Protein 1JLN (pdb70)

Radius of gyration: 18.8 Å; Cα contacts (8 Å, |Δi|>4): 570; chains: 1; bounding box: 58×55×44 Å

Organism: Mus musculus (NCBI:txid10090)

Sequence (297 aa):
GSPREKVAMEYLQSASRVLTRSQLRDVVASSHLLQSEFMEIPMNFVDPKEIDIPRHGTKNRYKTILPNPLSRVCLRPKNITDSLSTYINANYIRGYSGKEKAFIATQGPMINTVNDFWQMVWQEDSPVIVMITKLKEKNEKCVLYWPEKRGIYGKVEVLVTGVTECDNYTIRNLVLKQGSHTQHVKHYWYTSWPDHKTPDSAQPLLQLMLDVEEDRLASEGRGPVVVHCSAGIGRTGCFIATSIGCQQLKEEGVVDALSIVCQLRVDRGGMVQTSEQYEFVHHALCLFESRLSPETV

B-factor: mean 28.31, std 16.65, range [5.73, 80.37]

Structure (mmCIF, N/CA/C/O backbone):
data_1JLN
#
_entry.id   1JLN
#
_cell.length_a   46.136
_cell.length_b   65.322
_cell.length_c   105.670
_cell.angle_alpha   90.00
_cell.angle_beta   90.00
_cell.angle_gamma   90.00
#
_symmetry.space_group_name_H-M   'P 21 21 21'
#
loop_
_entity.id
_entity.type
_entity.pdbx_description
1 polymer 'Protein Tyrosine Phosphatase, receptor type, R'
2 water water
#
loop_
_atom_site.group_PDB
_atom_site.id
_atom_site.type_symbol
_atom_site.label_atom_id
_atom_site.label_alt_id
_atom_site.label_comp_id
_atom_site.label_asym_id
_atom_site.label_entity_id
_atom_site.label_seq_id
_atom_site.pdbx_PDB_ins_code
_atom_site.Cartn_x
_atom_site.Cartn_y
_atom_site.Cartn_z
_atom_site.occupancy
_atom_site.B_iso_or_equiv
_atom_site.auth_seq_id
_atom_site.auth_comp_id
_atom_site.auth_asym_id
_atom_site.auth_atom_id
_atom_site.pdbx_PDB_model_num
ATOM 1 N N . GLY A 1 1 ? 15.961 -8.450 27.729 1.00 46.28 252 GLY A N 1
ATOM 2 C CA . GLY A 1 1 ? 15.737 -9.399 28.855 1.00 46.89 252 GLY A CA 1
ATOM 3 C C . GLY A 1 1 ? 15.631 -10.845 28.404 1.00 48.55 252 GLY A C 1
ATOM 4 O O . GLY A 1 1 ? 15.349 -11.116 27.235 1.00 46.16 252 GLY A O 1
ATOM 5 N N . SER A 1 2 ? 15.861 -11.772 29.336 1.00 45.72 253 SER A N 1
ATOM 6 C CA . SER A 1 2 ? 15.790 -13.210 29.062 1.00 46.42 253 SER A CA 1
ATOM 7 C C . SER A 1 2 ? 15.036 -13.921 30.196 1.00 47.72 253 SER A C 1
ATOM 8 O O . SER A 1 2 ? 14.888 -13.367 31.290 1.00 46.62 253 SER A O 1
ATOM 11 N N . PRO A 1 3 ? 14.549 -15.156 29.948 1.00 57.20 254 PRO A N 1
ATOM 12 C CA . PRO A 1 3 ? 13.812 -15.940 30.955 1.00 55.55 254 PRO A CA 1
ATOM 13 C C . PRO A 1 3 ? 14.576 -15.972 32.282 1.00 53.56 254 PRO A C 1
ATOM 14 O O . PRO A 1 3 ? 14.018 -15.704 33.349 1.00 50.46 254 PRO A O 1
ATOM 18 N N . ARG A 1 4 ? 15.857 -16.320 32.194 1.00 39.76 255 ARG A N 1
ATOM 19 C CA . ARG A 1 4 ? 16.742 -16.344 33.349 1.00 37.98 255 ARG A CA 1
ATOM 20 C C . ARG A 1 4 ? 17.599 -15.097 33.144 1.00 38.91 255 ARG A C 1
ATOM 21 O O . ARG A 1 4 ? 18.634 -15.132 32.467 1.00 27.41 255 ARG A O 1
ATOM 29 N N . GLU A 1 5 ? 17.117 -13.992 33.711 1.00 36.71 256 GLU A N 1
ATOM 30 C CA . GLU A 1 5 ? 17.750 -12.679 33.596 1.00 40.91 256 GLU A CA 1
ATOM 31 C C . GLU A 1 5 ? 19.227 -12.602 33.961 1.00 35.27 256 GLU A C 1
ATOM 32 O O . GLU A 1 5 ? 20.048 -12.186 33.137 1.00 29.26 256 GLU A O 1
ATOM 38 N N . LYS A 1 6 ? 19.572 -12.973 35.190 1.00 35.59 257 LYS A N 1
ATOM 39 C CA . LYS A 1 6 ? 20.970 -12.903 35.587 1.00 29.95 257 LYS A CA 1
ATOM 40 C C . LYS A 1 6 ? 21.841 -13.852 34.787 1.00 29.49 257 LYS A C 1
ATOM 41 O O . LYS A 1 6 ? 22.941 -13.485 34.383 1.00 30.38 257 LYS A O 1
ATOM 47 N N . VAL A 1 7 ? 21.367 -15.069 34.547 1.00 25.52 258 VAL A N 1
ATOM 48 C CA . VAL A 1 7 ? 22.187 -16.009 33.788 1.00 26.19 258 VAL A CA 1
ATOM 49 C C . VAL A 1 7 ? 22.513 -15.450 32.402 1.00 27.45 258 VAL A C 1
ATOM 50 O O . VAL A 1 7 ? 23.649 -15.556 31.942 1.00 27.33 258 VAL A O 1
ATOM 54 N N . ALA A 1 8 ? 21.520 -14.848 31.748 1.00 24.37 259 ALA A N 1
ATOM 55 C CA . ALA A 1 8 ? 21.705 -14.304 30.404 1.00 21.29 259 ALA A CA 1
ATOM 56 C C . ALA A 1 8 ? 22.559 -13.039 30.326 1.00 22.12 259 ALA A C 1
ATOM 57 O O . ALA A 1 8 ? 23.385 -12.919 29.428 1.00 17.62 259 ALA A O 1
ATOM 59 N N . MET A 1 9 ? 22.362 -12.095 31.242 1.00 19.44 260 MET A N 1
ATOM 60 C CA . MET A 1 9 ? 23.146 -10.864 31.200 1.00 19.48 260 MET A CA 1
ATOM 61 C C . MET A 1 9 ? 24.569 -11.126 31.674 1.00 20.56 260 MET A C 1
ATOM 62 O O . MET A 1 9 ? 25.525 -10.492 31.200 1.00 19.84 260 MET A O 1
ATOM 67 N N . GLU A 1 10 ? 24.738 -12.068 32.594 1.00 23.18 261 GLU A N 1
ATOM 68 C CA . GLU A 1 10 ? 26.089 -12.400 33.036 1.00 24.58 261 GLU A CA 1
ATOM 69 C C . GLU A 1 10 ? 26.840 -12.934 31.818 1.00 21.96 261 GLU A C 1
ATOM 70 O O . GLU A 1 10 ? 27.995 -12.592 31.586 1.00 27.33 261 GLU A O 1
ATOM 76 N N . TYR A 1 11 ? 26.172 -13.784 31.048 1.00 18.70 262 TYR A N 1
ATOM 77 C CA . TYR A 1 11 ? 26.786 -14.374 29.869 1.00 18.22 262 TYR A CA 1
ATOM 78 C C . TYR A 1 11 ? 27.153 -13.296 28.853 1.00 18.00 262 TYR A C 1
ATOM 79 O O . TYR A 1 11 ? 28.293 -13.210 28.402 1.00 16.68 262 TYR A O 1
ATOM 88 N N . LEU A 1 12 ? 26.177 -12.477 28.486 1.00 15.80 263 LEU A N 1
ATOM 89 C CA . LEU A 1 12 ? 26.437 -11.427 27.514 1.00 14.94 263 LEU A CA 1
ATOM 90 C C . LEU A 1 12 ? 27.597 -10.536 27.915 1.00 13.84 263 LEU A C 1
ATOM 91 O O . LEU A 1 12 ? 28.384 -10.122 27.068 1.00 15.50 263 LEU A O 1
ATOM 96 N N . GLN A 1 13 ? 27.731 -10.258 29.207 1.00 15.56 264 GLN A N 1
ATOM 97 C CA . GLN A 1 13 ? 28.801 -9.378 29.670 1.00 18.04 264 GLN A CA 1
ATOM 98 C C . GLN A 1 13 ? 30.145 -10.047 29.937 1.00 22.58 264 GLN A C 1
ATOM 99 O O . GLN A 1 13 ? 31.145 -9.362 30.150 1.00 25.11 264 GLN A O 1
ATOM 105 N N . SER A 1 14 ? 30.173 -11.376 29.883 1.00 18.41 265 SER A N 1
ATOM 106 C CA . SER A 1 14 ? 31.381 -12.138 30.177 1.00 19.31 265 SER A CA 1
ATOM 107 C C . SER A 1 14 ? 31.869 -13.087 29.092 1.00 21.73 265 SER A C 1
ATOM 108 O O . SER A 1 14 ? 33.047 -13.435 29.080 1.00 24.42 265 SER A O 1
ATOM 111 N N . ALA A 1 15 ? 30.992 -13.526 28.191 1.00 17.01 266 ALA A N 1
ATOM 112 C CA . ALA A 1 15 ? 31.421 -14.471 27.164 1.00 15.40 266 ALA A CA 1
ATOM 113 C C . ALA A 1 15 ? 32.504 -13.864 26.294 1.00 16.73 266 ALA A C 1
ATOM 114 O O . ALA A 1 15 ? 32.444 -12.692 25.915 1.00 16.66 266 ALA A O 1
ATOM 116 N N . SER A 1 16 ? 33.491 -14.682 25.965 1.00 18.43 267 SER A N 1
ATOM 117 C CA . SER A 1 16 ? 34.615 -14.222 25.173 1.00 21.57 267 SER A CA 1
ATOM 118 C C . SER A 1 16 ? 35.327 -15.386 24.498 1.00 22.61 267 SER A C 1
ATOM 119 O O . SER A 1 16 ? 35.484 -16.456 25.085 1.00 17.88 267 SER A O 1
ATOM 122 N N . ARG A 1 17 ? 35.760 -15.155 23.263 1.00 20.32 268 ARG A N 1
ATOM 123 C CA . ARG A 1 17 ? 36.490 -16.156 22.488 1.00 20.11 268 ARG A CA 1
ATOM 124 C C . ARG A 1 17 ? 37.482 -15.397 21.606 1.00 16.12 268 ARG A C 1
ATOM 125 O O . ARG A 1 17 ? 37.228 -15.180 20.420 1.00 16.74 268 ARG A O 1
ATOM 133 N N . VAL A 1 18 ? 38.595 -14.963 22.195 1.00 16.38 269 VAL A N 1
ATOM 134 C CA . VAL A 1 18 ? 39.599 -14.217 21.449 1.00 16.06 269 VAL A CA 1
ATOM 135 C C . VAL A 1 18 ? 40.264 -15.143 20.436 1.00 16.42 269 VAL A C 1
ATOM 136 O O . VAL A 1 18 ? 40.819 -16.182 20.798 1.00 18.16 269 VAL A O 1
ATOM 140 N N . LEU A 1 19 ? 40.206 -14.752 19.168 1.00 16.08 270 LEU A N 1
ATOM 141 C CA . LEU A 1 19 ? 40.780 -15.543 18.078 1.00 17.33 270 LEU A CA 1
ATOM 142 C C . LEU A 1 19 ? 42.020 -14.893 17.503 1.00 13.18 270 LEU A C 1
ATOM 143 O O . LEU A 1 19 ? 41.980 -13.717 17.169 1.00 17.13 270 LEU A O 1
ATOM 148 N N . THR A 1 20 ? 43.119 -15.649 17.423 1.00 15.55 271 THR A N 1
ATOM 149 C CA . THR A 1 20 ? 44.349 -15.153 16.804 1.00 15.35 271 THR A CA 1
ATOM 150 C C . THR A 1 20 ? 43.990 -15.208 15.313 1.00 15.60 271 THR A C 1
ATOM 151 O O . THR A 1 20 ? 42.984 -15.812 14.949 1.00 18.46 271 THR A O 1
ATOM 155 N N . ARG A 1 21 ? 44.801 -14.611 14.446 1.00 15.79 272 ARG A N 1
ATOM 156 C CA . ARG A 1 21 ? 44.492 -14.661 13.028 1.00 12.70 272 ARG A CA 1
ATOM 157 C C . ARG A 1 21 ? 44.455 -16.110 12.517 1.00 18.66 272 ARG A C 1
ATOM 158 O O . ARG A 1 21 ? 43.621 -16.457 11.683 1.00 18.99 272 ARG A O 1
ATOM 166 N N . SER A 1 22 ? 45.347 -16.960 13.025 1.00 20.53 273 SER A N 1
ATOM 167 C CA . SER A 1 22 ? 45.372 -18.366 12.607 1.00 22.08 273 SER A CA 1
ATOM 168 C C . SER A 1 22 ? 44.094 -19.082 13.035 1.00 22.45 273 SER A C 1
ATOM 169 O O . SER A 1 22 ? 43.494 -19.831 12.262 1.00 21.77 273 SER A O 1
ATOM 172 N N . GLN A 1 23 ? 43.692 -18.871 14.283 1.00 19.12 274 GLN A N 1
ATOM 173 C CA . GLN A 1 23 ? 42.488 -19.514 14.800 1.00 20.72 274 GLN A CA 1
ATOM 174 C C . GLN A 1 23 ? 41.250 -19.054 14.037 1.00 22.21 274 GLN A C 1
ATOM 175 O O . GLN A 1 23 ? 40.320 -19.832 13.798 1.00 18.89 274 GLN A O 1
ATOM 181 N N . LEU A 1 24 ? 41.244 -17.784 13.651 1.00 19.01 275 LEU A N 1
ATOM 182 C CA . LEU A 1 24 ? 40.123 -17.244 12.893 1.00 19.13 275 LEU A CA 1
ATOM 183 C C . LEU A 1 24 ? 40.000 -18.028 11.584 1.00 24.12 275 LEU A C 1
ATOM 184 O O . LEU A 1 24 ? 38.904 -18.413 11.191 1.00 20.83 275 LEU A O 1
ATOM 189 N N . ARG A 1 25 ? 41.120 -18.271 10.906 1.00 23.54 276 ARG A N 1
ATOM 190 C CA . ARG A 1 25 ? 41.058 -19.023 9.653 1.00 28.13 276 ARG A CA 1
ATOM 191 C C . ARG A 1 25 ? 40.530 -20.448 9.893 1.00 25.96 276 ARG A C 1
ATOM 192 O O . ARG A 1 25 ? 39.758 -20.964 9.097 1.00 31.07 276 ARG A O 1
ATOM 200 N N . ASP A 1 26 ? 40.938 -21.071 10.994 1.00 24.99 277 ASP A N 1
ATOM 201 C CA . ASP A 1 26 ? 40.496 -22.427 11.315 1.00 25.97 277 ASP A CA 1
ATOM 202 C C . ASP A 1 26 ? 39.027 -22.525 11.685 1.00 27.25 277 ASP A C 1
ATOM 203 O O . ASP A 1 26 ? 38.360 -23.497 11.342 1.00 21.40 277 ASP A O 1
ATOM 208 N N . VAL A 1 27 ? 38.533 -21.529 12.411 1.00 26.39 278 VAL A N 1
ATOM 209 C CA . VAL A 1 27 ? 37.142 -21.533 12.841 1.00 26.99 278 VAL A CA 1
ATOM 210 C C . VAL A 1 27 ? 36.163 -21.578 11.683 1.00 28.59 278 VAL A C 1
ATOM 211 O O . VAL A 1 27 ? 35.178 -22.315 11.743 1.00 24.30 278 VAL A O 1
ATOM 215 N N . VAL A 1 28 ? 36.412 -20.805 10.629 1.00 22.70 279 VAL A N 1
ATOM 216 C CA . VAL A 1 28 ? 35.474 -20.820 9.510 1.00 34.15 279 VAL A CA 1
ATOM 217 C C . VAL A 1 28 ? 35.579 -22.119 8.749 1.00 37.24 279 VAL A C 1
ATOM 218 O O . VAL A 1 28 ? 34.589 -22.606 8.214 1.00 37.75 279 VAL A O 1
ATOM 222 N N . ALA A 1 29 ? 36.782 -22.680 8.699 1.00 49.22 280 ALA A N 1
ATOM 223 C CA . ALA A 1 29 ? 36.979 -23.943 8.009 1.00 54.09 280 ALA A CA 1
ATOM 224 C C . ALA A 1 29 ? 36.053 -24.941 8.683 1.00 56.18 280 ALA A C 1
ATOM 225 O O . ALA A 1 29 ? 35.560 -25.872 8.056 1.00 57.80 280 ALA A O 1
ATOM 227 N N . SER A 1 30 ? 35.809 -24.723 9.970 1.00 47.93 281 SER A N 1
ATOM 228 C CA . SER A 1 30 ? 34.936 -25.596 10.745 1.00 55.14 281 SER A CA 1
ATOM 229 C C . SER A 1 30 ? 33.604 -24.905 11.044 1.00 58.62 281 SER A C 1
ATOM 230 O O . SER A 1 30 ? 33.280 -24.636 12.201 1.00 59.45 281 SER A O 1
ATOM 233 N N . SER A 1 31 ? 32.835 -24.621 9.997 1.00 71.44 282 SER A N 1
ATOM 234 C CA . SER A 1 31 ? 31.541 -23.954 10.145 1.00 74.11 282 SER A CA 1
ATOM 235 C C . SER A 1 31 ? 30.498 -24.869 10.780 1.00 71.90 282 SER A C 1
ATOM 236 O O . SER A 1 31 ? 29.374 -24.988 10.292 1.00 73.19 282 SER A O 1
ATOM 239 N N . HIS A 1 32 ? 30.882 -25.512 11.876 1.00 65.45 283 HIS A N 1
ATOM 240 C CA . HIS A 1 32 ? 29.999 -26.428 12.583 1.00 61.76 283 HIS A CA 1
ATOM 241 C C . HIS A 1 32 ? 29.999 -26.026 14.048 1.00 54.36 283 HIS A C 1
ATOM 242 O O . HIS A 1 32 ? 28.962 -26.018 14.708 1.00 52.69 283 HIS A O 1
ATOM 249 N N . LEU A 1 33 ? 31.180 -25.692 14.552 1.00 45.95 284 LEU A N 1
ATOM 250 C CA . LEU A 1 33 ? 31.308 -25.273 15.935 1.00 40.55 284 LEU A CA 1
ATOM 251 C C . LEU A 1 33 ? 30.803 -23.838 16.117 1.00 33.74 284 LEU A C 1
ATOM 252 O O . LEU A 1 33 ? 30.538 -23.400 17.241 1.00 29.66 284 LEU A O 1
ATOM 257 N N . LEU A 1 34 ? 30.683 -23.093 15.023 1.00 28.76 285 LEU A N 1
ATOM 258 C CA . LEU A 1 34 ? 30.202 -21.725 15.157 1.00 26.38 285 LEU A CA 1
ATOM 259 C C . LEU A 1 34 ? 28.722 -21.761 15.460 1.00 25.20 285 LEU A C 1
ATOM 260 O O . LEU A 1 34 ? 28.214 -20.900 16.167 1.00 25.10 285 LEU A O 1
ATOM 265 N N . GLN A 1 35 ? 28.031 -22.773 14.939 1.00 23.50 286 GLN A N 1
ATOM 266 C CA . GLN A 1 35 ? 26.600 -22.877 15.166 1.00 24.63 286 GLN A CA 1
ATOM 267 C C . GLN A 1 35 ? 26.263 -23.165 16.633 1.00 22.90 286 GLN A C 1
ATOM 268 O O . GLN A 1 35 ? 25.324 -22.588 17.181 1.00 22.45 286 GLN A O 1
ATOM 274 N N . SER A 1 36 ? 27.020 -24.035 17.296 1.00 21.15 287 SER A N 1
ATOM 275 C CA . SER A 1 36 ? 26.705 -24.299 18.696 1.00 21.96 287 SER A CA 1
ATOM 276 C C . SER A 1 36 ? 27.101 -23.099 19.549 1.00 18.13 287 SER A C 1
ATOM 277 O O . SER A 1 36 ? 26.463 -22.805 20.556 1.00 22.06 287 SER A O 1
ATOM 280 N N . GLU A 1 37 ? 28.164 -22.408 19.157 1.00 17.82 288 GLU A N 1
ATOM 281 C CA . GLU A 1 37 ? 28.578 -21.239 19.916 1.00 17.91 288 GLU A CA 1
ATOM 282 C C . GLU A 1 37 ? 27.470 -20.194 19.797 1.00 18.17 288 GLU A C 1
ATOM 283 O O . GLU A 1 37 ? 27.067 -19.577 20.777 1.00 18.56 288 GLU A O 1
ATOM 289 N N . PHE A 1 38 ? 26.984 -20.015 18.577 1.00 12.86 289 PHE A N 1
ATOM 290 C CA . PHE A 1 38 ? 25.919 -19.050 18.322 1.00 16.36 289 PHE A CA 1
ATOM 291 C C . PHE A 1 38 ? 24.691 -19.301 19.192 1.00 19.13 289 PHE A C 1
ATOM 292 O O . PHE A 1 38 ? 24.126 -18.367 19.789 1.00 20.01 289 PHE A O 1
ATOM 300 N N . MET A 1 39 ? 24.272 -20.564 19.253 1.00 19.71 290 MET A N 1
ATOM 301 C CA . MET A 1 39 ? 23.089 -20.939 20.012 1.00 20.16 290 MET A CA 1
ATOM 302 C C . MET A 1 39 ? 23.180 -20.632 21.497 1.00 21.79 290 MET A C 1
ATOM 303 O O . MET A 1 39 ? 22.156 -20.551 22.181 1.00 20.87 290 MET A O 1
ATOM 308 N N . GLU A 1 40 ? 24.394 -20.448 21.996 1.00 19.47 291 GLU A N 1
ATOM 309 C CA . GLU A 1 40 ? 24.590 -20.149 23.409 1.00 19.92 291 GLU A CA 1
ATOM 310 C C . GLU A 1 40 ? 24.359 -18.682 23.752 1.00 20.20 291 GLU A C 1
ATOM 311 O O . GLU A 1 40 ? 24.157 -18.332 24.913 1.00 19.20 291 GLU A O 1
ATOM 317 N N . ILE A 1 41 ? 24.366 -17.820 22.745 1.00 14.41 292 ILE A N 1
ATOM 318 C CA . ILE A 1 41 ? 24.200 -16.392 22.982 1.00 15.32 292 ILE A CA 1
ATOM 319 C C . ILE A 1 41 ? 22.742 -15.972 23.170 1.00 13.26 292 ILE A C 1
ATOM 320 O O . ILE A 1 41 ? 21.930 -16.145 22.278 1.00 13.39 292 ILE A O 1
ATOM 325 N N . PRO A 1 42 ? 22.402 -15.399 24.341 1.00 15.35 293 PRO A N 1
ATOM 326 C CA . PRO A 1 42 ? 21.027 -14.952 24.623 1.00 17.14 293 PRO A CA 1
ATOM 327 C C . PRO A 1 42 ? 20.596 -13.886 23.608 1.00 18.02 293 PRO A C 1
ATOM 328 O O . PRO A 1 42 ? 21.398 -13.023 23.257 1.00 12.68 293 PRO A O 1
ATOM 332 N N . MET A 1 43 ? 19.346 -13.938 23.150 1.00 15.00 294 MET A N 1
ATOM 333 C CA . MET A 1 43 ? 18.841 -12.958 22.189 1.00 16.54 294 MET A CA 1
ATOM 334 C C . MET A 1 43 ? 18.673 -11.571 22.800 1.00 14.95 294 MET A C 1
ATOM 335 O O . MET A 1 43 ? 18.882 -10.563 22.130 1.00 15.71 294 MET A O 1
ATOM 340 N N . ASN A 1 44 ? 18.310 -11.537 24.077 1.00 11.48 295 ASN A N 1
ATOM 341 C CA . ASN A 1 44 ? 18.100 -10.293 24.817 1.00 14.42 295 ASN A CA 1
ATOM 342 C C . ASN A 1 44 ? 16.952 -9.458 24.260 1.00 13.39 295 ASN A C 1
ATOM 343 O O . ASN A 1 44 ? 16.999 -8.233 24.298 1.00 12.23 295 ASN A O 1
ATOM 348 N N . PHE A 1 45 ? 15.921 -10.140 23.760 1.00 12.59 296 PHE A N 1
ATOM 349 C CA . PHE A 1 45 ? 14.724 -9.483 23.233 1.00 15.75 296 PHE A CA 1
ATOM 350 C C . PHE A 1 45 ? 14.034 -8.770 24.387 1.00 18.14 296 PHE A C 1
ATOM 351 O O . PHE A 1 45 ? 14.201 -9.124 25.559 1.00 19.01 296 PHE A O 1
ATOM 359 N N . VAL A 1 46 ? 13.241 -7.773 24.041 1.00 17.36 297 VAL A N 1
ATOM 360 C CA . VAL A 1 46 ? 12.559 -6.957 25.017 1.00 18.90 297 VAL A CA 1
ATOM 361 C C . VAL A 1 46 ? 11.178 -7.494 25.342 1.00 24.06 297 VAL A C 1
ATOM 362 O O . VAL A 1 46 ? 10.378 -7.723 24.445 1.00 23.80 297 VAL A O 1
ATOM 366 N N . ASP A 1 47 ? 10.917 -7.708 26.628 1.00 32.87 298 ASP A N 1
ATOM 367 C CA . ASP A 1 47 ? 9.608 -8.180 27.074 1.00 41.50 298 ASP A CA 1
ATOM 368 C C . ASP A 1 47 ? 8.714 -6.958 26.927 1.00 42.14 298 ASP A C 1
ATOM 369 O O . ASP A 1 47 ? 8.969 -5.922 27.540 1.00 43.94 298 ASP A O 1
ATOM 374 N N . PRO A 1 48 ? 7.666 -7.053 26.096 1.00 34.71 299 PRO A N 1
ATOM 375 C CA . PRO A 1 48 ? 6.741 -5.940 25.873 1.00 37.69 299 PRO A CA 1
ATOM 376 C C . PRO A 1 48 ? 6.204 -5.329 27.165 1.00 41.66 299 PRO A C 1
ATOM 377 O O . PRO A 1 48 ? 5.898 -4.134 27.207 1.00 34.65 299 PRO A O 1
ATOM 381 N N . LYS A 1 49 ? 6.098 -6.147 28.214 1.00 68.06 300 LYS A N 1
ATOM 382 C CA . LYS A 1 49 ? 5.601 -5.670 29.504 1.00 76.16 300 LYS A CA 1
ATOM 383 C C . LYS A 1 49 ? 6.523 -4.578 30.042 1.00 79.39 300 LYS A C 1
ATOM 384 O O . LYS A 1 49 ? 6.093 -3.715 30.810 1.00 80.37 300 LYS A O 1
ATOM 390 N N . GLU A 1 50 ? 7.791 -4.624 29.636 1.00 80.37 301 GLU A N 1
ATOM 391 C CA . GLU A 1 50 ? 8.778 -3.631 30.057 1.00 80.37 301 GLU A CA 1
ATOM 392 C C . GLU A 1 50 ? 8.324 -2.261 29.581 1.00 80.37 301 GLU A C 1
ATOM 393 O O . GLU A 1 50 ? 7.699 -1.504 30.321 1.00 80.37 301 GLU A O 1
ATOM 399 N N . ILE A 1 51 ? 8.647 -1.959 28.329 1.00 76.34 302 ILE A N 1
ATOM 400 C CA . ILE A 1 51 ? 8.293 -0.691 27.715 1.00 74.12 302 ILE A CA 1
ATOM 401 C C . ILE A 1 51 ? 6.828 -0.308 27.929 1.00 72.56 302 ILE A C 1
ATOM 402 O O . ILE A 1 51 ? 5.935 -1.161 27.909 1.00 71.43 302 ILE A O 1
ATOM 407 N N . ASP A 1 52 ? 6.599 0.988 28.123 1.00 67.26 303 ASP A N 1
ATOM 408 C CA . ASP A 1 52 ? 5.260 1.522 28.347 1.00 60.80 303 ASP A CA 1
ATOM 409 C C . ASP A 1 52 ? 5.032 2.832 27.603 1.00 51.88 303 ASP A C 1
ATOM 410 O O . ASP A 1 52 ? 5.143 3.919 28.165 1.00 50.68 303 ASP A O 1
ATOM 415 N N . ILE A 1 53 ? 4.741 2.704 26.319 1.00 37.00 304 ILE A N 1
ATOM 416 C CA . ILE A 1 53 ? 4.445 3.838 25.461 1.00 33.18 304 ILE A CA 1
ATOM 417 C C . ILE A 1 53 ? 3.304 3.282 24.622 1.00 30.70 304 ILE A C 1
ATOM 418 O O . ILE A 1 53 ? 3.510 2.520 23.667 1.00 25.33 304 ILE A O 1
ATOM 423 N N . PRO A 1 54 ? 2.068 3.619 25.021 1.00 30.19 305 PRO A N 1
ATOM 424 C CA . PRO A 1 54 ? 0.824 3.194 24.372 1.00 25.97 305 PRO A CA 1
ATOM 425 C C . PRO A 1 54 ? 0.910 3.204 22.857 1.00 21.41 305 PRO A C 1
ATOM 426 O O . PRO A 1 54 ? 1.358 4.186 22.261 1.00 20.65 305 PRO A O 1
ATOM 430 N N . ARG A 1 55 ? 0.498 2.097 22.244 1.00 22.43 306 ARG A N 1
ATOM 431 C CA . ARG A 1 55 ? 0.485 1.955 20.795 1.00 21.11 306 ARG A CA 1
ATOM 432 C C . ARG A 1 55 ? 1.845 1.971 20.095 1.00 19.46 306 ARG A C 1
ATOM 433 O O . ARG A 1 55 ? 1.912 2.145 18.869 1.00 18.16 306 ARG A O 1
ATOM 441 N N . HIS A 1 56 ? 2.935 1.780 20.834 1.00 14.42 307 HIS A N 1
ATOM 442 C CA . HIS A 1 56 ? 4.219 1.776 20.143 1.00 14.15 307 HIS A CA 1
ATOM 443 C C . HIS A 1 56 ? 4.209 0.681 19.059 1.00 14.66 307 HIS A C 1
ATOM 444 O O . HIS A 1 56 ? 4.915 0.781 18.050 1.00 16.96 307 HIS A O 1
ATOM 451 N N . GLY A 1 57 ? 3.377 -0.343 19.250 1.00 12.90 308 GLY A N 1
ATOM 452 C CA . GLY A 1 57 ? 3.279 -1.413 18.269 1.00 13.23 308 GLY A CA 1
ATOM 453 C C . GLY A 1 57 ? 2.982 -0.917 16.860 1.00 15.40 308 GLY A C 1
ATOM 454 O O . GLY A 1 57 ? 3.414 -1.535 15.873 1.00 13.73 308 GLY A O 1
ATOM 455 N N . THR A 1 58 ? 2.250 0.195 16.745 1.00 14.57 309 THR A N 1
ATOM 456 C CA . THR A 1 58 ? 1.931 0.748 15.426 1.00 17.77 309 THR A CA 1
ATOM 457 C C . THR A 1 58 ? 3.179 1.193 14.673 1.00 20.85 309 THR A C 1
ATOM 458 O O . THR A 1 58 ? 3.148 1.343 13.444 1.00 18.63 309 THR A O 1
ATOM 462 N N . LYS A 1 59 ? 4.277 1.389 15.402 1.00 16.40 310 LYS A N 1
ATOM 463 C CA . LYS A 1 59 ? 5.515 1.848 14.783 1.00 16.69 310 LYS A CA 1
ATOM 464 C C . LYS A 1 59 ? 6.640 0.826 14.764 1.00 18.05 310 LYS A C 1
ATOM 465 O O . LYS A 1 59 ? 7.791 1.192 14.578 1.00 17.98 310 LYS A O 1
ATOM 471 N N . ASN A 1 60 ? 6.296 -0.443 14.976 1.00 15.52 311 ASN A N 1
ATOM 472 C CA . ASN A 1 60 ? 7.262 -1.535 14.939 1.00 14.93 311 ASN A CA 1
ATOM 473 C C . ASN A 1 60 ? 6.945 -2.405 13.726 1.00 19.96 311 ASN A C 1
ATOM 474 O O . ASN A 1 60 ? 5.837 -2.938 13.600 1.00 18.02 311 ASN A O 1
ATOM 479 N N . ARG A 1 61 ? 7.918 -2.545 12.827 1.00 17.89 312 ARG A N 1
ATOM 480 C CA . ARG A 1 61 ? 7.717 -3.340 11.631 1.00 15.86 312 ARG A CA 1
ATOM 481 C C . ARG A 1 61 ? 7.555 -4.822 11.969 1.00 16.95 312 ARG A C 1
ATOM 482 O O . ARG A 1 61 ? 6.807 -5.533 11.293 1.00 14.83 312 ARG A O 1
ATOM 490 N N . TYR A 1 62 ? 8.271 -5.279 12.997 1.00 16.06 313 TYR A N 1
ATOM 491 C CA . TYR A 1 62 ? 8.196 -6.659 13.490 1.00 17.06 313 TYR A CA 1
ATOM 492 C C . TYR A 1 62 ? 7.808 -6.510 14.962 1.00 17.50 313 TYR A C 1
ATOM 493 O O . TYR A 1 62 ? 8.560 -5.962 15.769 1.00 15.12 313 TYR A O 1
ATOM 502 N N . LYS A 1 63 ? 6.626 -7.005 15.305 1.00 16.15 314 LYS A N 1
ATOM 503 C CA . LYS A 1 63 ? 6.097 -6.831 16.646 1.00 14.66 314 LYS A CA 1
ATOM 504 C C . LYS A 1 63 ? 6.923 -7.320 17.824 1.00 17.31 314 LYS A C 1
ATOM 505 O O . LYS A 1 63 ? 6.785 -6.788 18.922 1.00 18.54 314 LYS A O 1
ATOM 511 N N . THR A 1 64 ? 7.791 -8.310 17.623 1.00 15.17 315 THR A N 1
ATOM 512 C CA . THR A 1 64 ? 8.604 -8.801 18.736 1.00 19.05 315 THR A CA 1
ATOM 513 C C . THR A 1 64 ? 10.031 -8.224 18.747 1.00 15.10 315 THR A C 1
ATOM 514 O O . THR A 1 64 ? 10.792 -8.486 19.669 1.00 15.00 315 THR A O 1
ATOM 518 N N . ILE A 1 65 ? 10.384 -7.455 17.723 1.00 14.15 316 ILE A N 1
ATOM 519 C CA . ILE A 1 65 ? 11.727 -6.841 17.670 1.00 15.04 31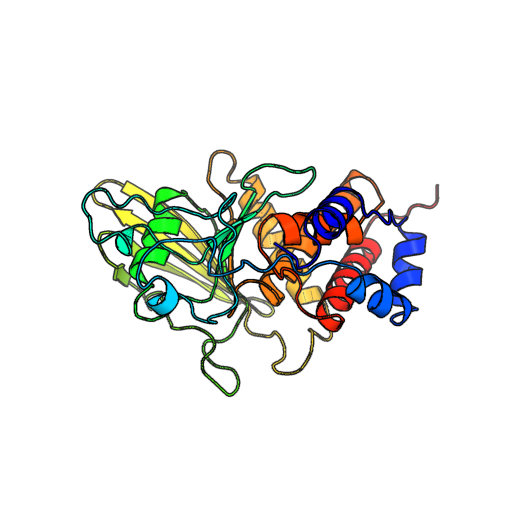6 ILE A CA 1
ATOM 520 C C . ILE A 1 65 ? 11.542 -5.393 18.089 1.00 14.93 316 ILE A C 1
ATOM 521 O O . ILE A 1 65 ? 11.068 -4.551 17.307 1.00 14.66 316 ILE A O 1
ATOM 526 N N . LEU A 1 66 ? 11.897 -5.132 19.347 1.00 14.33 317 LEU A N 1
ATOM 527 C CA . LEU A 1 66 ? 11.732 -3.826 19.973 1.00 15.07 317 LEU A CA 1
ATOM 528 C C . LEU A 1 66 ? 13.051 -3.254 20.450 1.00 15.11 317 LEU A C 1
ATOM 529 O O . LEU A 1 66 ? 14.012 -3.986 20.659 1.00 13.78 317 LEU A O 1
ATOM 534 N N . PRO A 1 67 ? 13.109 -1.927 20.621 1.00 13.65 318 PRO A N 1
ATOM 535 C CA . PRO A 1 67 ? 14.324 -1.254 21.088 1.00 13.85 318 PRO A CA 1
ATOM 536 C C . PRO A 1 67 ? 14.502 -1.377 22.613 1.00 11.71 318 PRO A C 1
ATOM 537 O O . PRO A 1 67 ? 13.679 -0.876 23.372 1.00 15.05 318 PRO A O 1
ATOM 541 N N . ASN A 1 68 ? 15.566 -2.045 23.059 1.00 12.07 319 ASN A N 1
ATOM 542 C CA . ASN A 1 68 ? 15.831 -2.179 24.482 1.00 12.84 319 ASN A CA 1
ATOM 543 C C . ASN A 1 68 ? 15.861 -0.786 25.102 1.00 17.08 319 ASN A C 1
ATOM 544 O O . ASN A 1 68 ? 16.569 0.105 24.634 1.00 14.07 319 ASN A O 1
ATOM 549 N N . PRO A 1 69 ? 15.085 -0.585 26.175 1.00 20.87 320 PRO A N 1
ATOM 550 C CA . PRO A 1 69 ? 15.006 0.703 26.872 1.00 14.45 320 PRO A CA 1
ATOM 551 C C . PRO A 1 69 ? 16.301 1.432 27.180 1.00 16.29 320 PRO A C 1
ATOM 552 O O . PRO A 1 69 ? 16.408 2.617 26.907 1.00 14.87 320 PRO A O 1
ATOM 556 N N . LEU A 1 70 ? 17.291 0.743 27.740 1.00 13.00 321 LEU A N 1
ATOM 557 C CA . LEU A 1 70 ? 18.522 1.423 28.128 1.00 14.52 321 LEU A CA 1
ATOM 558 C C . LEU A 1 70 ? 19.240 2.141 27.004 1.00 18.58 321 LEU A C 1
ATOM 559 O O . LEU A 1 70 ? 19.922 3.128 27.239 1.00 19.57 321 LEU A O 1
ATOM 564 N N . SER A 1 71 ? 19.091 1.654 25.781 1.00 17.83 322 SER A N 1
ATOM 565 C CA . SER A 1 71 ? 19.790 2.271 24.667 1.00 12.71 322 SER A CA 1
ATOM 566 C C . SER A 1 71 ? 18.835 2.775 23.597 1.00 14.66 322 SER A C 1
ATOM 567 O O . SER A 1 71 ? 19.246 3.025 22.473 1.00 13.26 322 SER A O 1
ATOM 570 N N . ARG A 1 72 ? 17.560 2.927 23.935 1.00 11.15 323 ARG A N 1
ATOM 571 C CA . ARG A 1 72 ? 16.602 3.370 22.930 1.00 12.15 323 ARG A CA 1
ATOM 572 C C . ARG A 1 72 ? 16.859 4.809 22.512 1.00 16.45 323 ARG A C 1
ATOM 573 O O . ARG A 1 72 ? 17.251 5.638 23.338 1.00 13.83 323 ARG A O 1
ATOM 581 N N . VAL A 1 73 ? 16.655 5.101 21.225 1.00 11.74 324 VAL A N 1
ATOM 582 C CA . VAL A 1 73 ? 16.842 6.451 20.730 1.00 13.01 324 VAL A CA 1
ATOM 583 C C . VAL A 1 73 ? 15.511 7.173 20.900 1.00 16.17 324 VAL A C 1
ATOM 584 O O . VAL A 1 73 ? 14.504 6.793 20.304 1.00 19.29 324 VAL A O 1
ATOM 588 N N . CYS A 1 74 ? 15.506 8.199 21.738 1.00 14.39 325 CYS A N 1
ATOM 589 C CA . CYS A 1 74 ? 14.296 8.969 21.969 1.00 14.11 325 CYS A CA 1
ATOM 590 C C . CYS A 1 74 ? 14.279 10.207 21.070 1.00 12.31 325 CYS A C 1
ATOM 591 O O . CYS A 1 74 ? 15.285 10.909 20.949 1.00 16.46 325 CYS A O 1
ATOM 594 N N . LEU A 1 75 ? 13.135 10.478 20.449 1.00 13.81 326 LEU A N 1
ATOM 595 C CA . LEU A 1 75 ? 13.029 11.616 19.551 1.00 16.40 326 LEU A CA 1
ATOM 596 C C . LEU A 1 75 ? 12.600 12.883 20.294 1.00 20.92 326 LEU A C 1
ATOM 597 O O . LEU A 1 75 ? 11.810 12.826 21.246 1.00 18.04 326 LEU A O 1
ATOM 602 N N . ARG A 1 76 ? 13.146 14.019 19.871 1.00 17.50 327 ARG A N 1
ATOM 603 C CA . ARG A 1 76 ? 12.840 15.290 20.517 1.00 22.67 327 ARG A CA 1
ATOM 604 C C . ARG A 1 76 ? 12.427 16.352 19.527 1.00 25.78 327 ARG A C 1
ATOM 605 O O . ARG A 1 76 ? 13.128 17.344 19.342 1.00 26.88 327 ARG A O 1
ATOM 613 N N . PRO A 1 77 ? 11.309 16.133 18.834 1.00 24.86 328 PRO A N 1
ATOM 614 C CA . PRO A 1 77 ? 10.879 17.161 17.883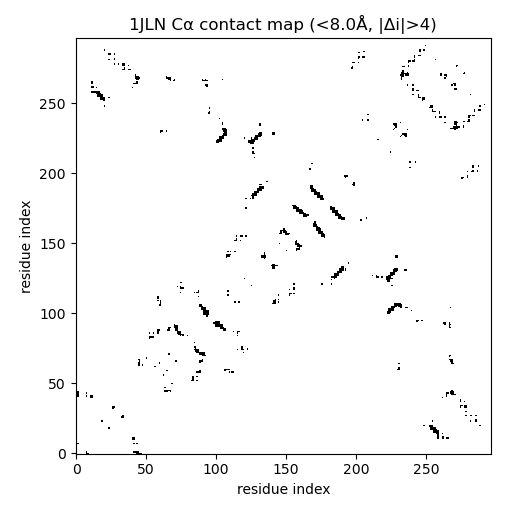 1.00 34.61 328 PRO A CA 1
ATOM 615 C C . PRO A 1 77 ? 10.484 18.332 18.802 1.00 44.55 328 PRO A C 1
ATOM 616 O O . PRO A 1 77 ? 9.899 18.115 19.864 1.00 42.21 328 PRO A O 1
ATOM 620 N N . LYS A 1 78 ? 10.833 19.556 18.425 1.00 66.47 329 LYS A N 1
ATOM 621 C CA . LYS A 1 78 ? 10.542 20.713 19.271 1.00 78.71 329 LYS A CA 1
ATOM 622 C C . LYS A 1 78 ? 9.100 21.198 19.294 1.00 80.37 329 LYS A C 1
ATOM 623 O O . LYS A 1 78 ? 8.859 22.375 19.561 1.00 80.37 329 LYS A O 1
ATOM 629 N N . ASN A 1 79 ? 8.134 20.319 19.045 1.00 80.37 330 ASN A N 1
ATOM 630 C CA . ASN A 1 79 ? 6.752 20.781 19.037 1.00 80.37 330 ASN A CA 1
ATOM 631 C C . ASN A 1 79 ? 5.662 19.716 18.993 1.00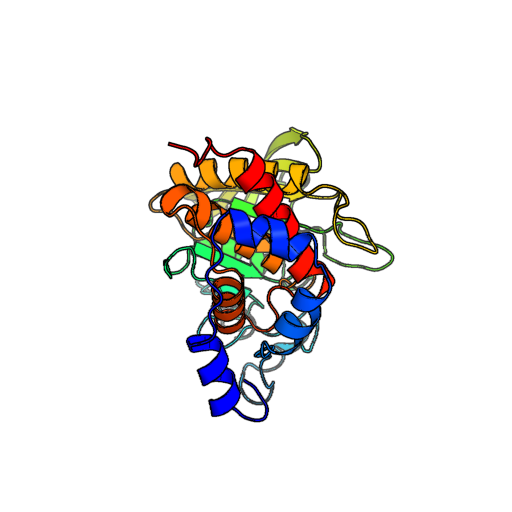 80.37 330 ASN A C 1
ATOM 632 O O . ASN A 1 79 ? 4.587 19.958 18.440 1.00 80.37 330 ASN A O 1
ATOM 637 N N . ILE A 1 80 ? 5.911 18.546 19.570 1.00 80.37 331 ILE A N 1
ATOM 638 C CA . ILE A 1 80 ? 4.881 17.515 19.551 1.00 80.37 331 ILE A CA 1
ATOM 639 C C . ILE A 1 80 ? 4.591 16.983 20.950 1.00 80.37 331 ILE A C 1
ATOM 640 O O . ILE A 1 80 ? 5.390 17.165 21.868 1.00 80.37 331 ILE A O 1
ATOM 645 N N . THR A 1 81 ? 3.442 16.330 21.104 1.00 80.37 332 THR A N 1
ATOM 646 C CA . THR A 1 81 ? 3.029 15.773 22.391 1.00 80.37 332 THR A CA 1
ATOM 647 C C . THR A 1 81 ? 2.329 14.429 22.223 1.00 80.37 332 THR A C 1
ATOM 648 O O . THR A 1 81 ? 1.820 13.859 23.190 1.00 80.37 332 THR A O 1
ATOM 652 N N . ASP A 1 82 ? 2.309 13.932 20.991 1.00 80.37 333 ASP A N 1
ATOM 653 C CA . ASP A 1 82 ? 1.669 12.662 20.669 1.00 80.37 333 ASP A CA 1
ATOM 654 C C . ASP A 1 82 ? 2.286 11.471 21.410 1.00 80.37 333 ASP A C 1
ATOM 655 O O . ASP A 1 82 ? 1.781 10.353 21.317 1.00 80.37 333 ASP A O 1
ATOM 660 N N . SER A 1 83 ? 3.359 11.720 22.160 1.00 77.84 334 SER A N 1
ATOM 661 C CA . SER A 1 83 ? 4.064 10.672 22.905 1.00 68.82 334 SER A CA 1
ATOM 662 C C . SER A 1 83 ? 4.678 9.687 21.918 1.00 61.46 334 SER A C 1
ATOM 663 O O . SER A 1 83 ? 5.876 9.416 21.969 1.00 60.01 334 SER A O 1
ATOM 666 N N . LEU A 1 84 ? 3.851 9.140 21.030 1.00 44.65 335 LEU A N 1
ATOM 667 C CA . LEU A 1 84 ? 4.348 8.228 20.012 1.00 35.81 335 LEU A CA 1
ATOM 668 C C . LEU A 1 84 ? 5.254 9.064 19.128 1.00 32.22 335 LEU A C 1
ATOM 669 O O . LEU A 1 84 ? 6.000 8.528 18.318 1.00 30.96 335 LEU A O 1
ATOM 674 N N . SER A 1 85 ? 5.170 10.388 19.267 1.00 30.35 336 SER A N 1
ATOM 675 C CA . SER A 1 85 ? 6.013 11.275 18.467 1.00 29.19 336 SER A CA 1
ATOM 676 C C . SER A 1 85 ? 7.455 11.232 18.950 1.00 23.02 336 SER A C 1
ATOM 677 O O . SER A 1 85 ? 8.374 11.677 18.250 1.00 23.52 336 SER A O 1
ATOM 680 N N . THR A 1 86 ? 7.655 10.705 20.151 1.00 17.66 337 THR A N 1
ATOM 681 C CA . THR A 1 86 ? 9.004 10.584 20.687 1.00 20.98 337 THR A CA 1
ATOM 682 C C . THR A 1 86 ? 9.529 9.156 20.511 1.00 18.54 337 THR A C 1
ATOM 683 O O . THR A 1 86 ? 10.651 8.851 20.914 1.00 17.90 337 THR A O 1
ATOM 687 N N . TYR A 1 87 ? 8.726 8.292 19.898 1.00 17.72 338 TYR A N 1
ATOM 688 C CA . TYR A 1 87 ? 9.105 6.887 19.724 1.00 18.69 338 TYR A CA 1
ATOM 689 C C . TYR A 1 87 ? 9.578 6.456 18.346 1.00 17.86 338 TYR A C 1
ATOM 690 O O . TYR A 1 87 ? 8.970 6.793 17.334 1.00 15.22 338 TYR A O 1
ATOM 699 N N . ILE A 1 88 ? 10.674 5.699 18.323 1.00 14.28 339 ILE A N 1
ATOM 700 C CA . ILE A 1 88 ? 11.169 5.124 17.086 1.00 14.51 339 ILE A CA 1
ATOM 701 C C . ILE A 1 88 ? 11.877 3.819 17.459 1.00 13.40 339 ILE A C 1
ATOM 702 O O . ILE A 1 88 ? 12.525 3.727 18.508 1.00 11.65 339 ILE A O 1
ATOM 707 N N . ASN A 1 89 ? 11.698 2.803 16.624 1.00 11.34 340 ASN A N 1
ATOM 708 C CA . ASN A 1 89 ? 12.312 1.507 16.855 1.00 16.13 340 ASN A CA 1
ATOM 709 C C . ASN A 1 89 ? 13.757 1.642 16.405 1.00 15.57 340 ASN A C 1
ATOM 710 O O . ASN A 1 89 ? 14.072 1.381 15.250 1.00 13.43 340 ASN A O 1
ATOM 715 N N . ALA A 1 90 ? 14.617 2.075 17.330 1.00 11.89 341 ALA A N 1
ATOM 716 C CA . ALA A 1 90 ? 16.040 2.290 17.061 1.00 11.81 341 ALA A CA 1
ATOM 717 C C . ALA A 1 90 ? 16.838 2.310 18.364 1.00 11.18 341 ALA A C 1
ATOM 718 O O . ALA A 1 90 ? 16.329 2.725 19.396 1.00 9.95 341 ALA A O 1
ATOM 720 N N . ASN A 1 91 ? 18.091 1.870 18.306 1.00 12.45 342 ASN A N 1
ATOM 721 C CA . ASN A 1 91 ? 18.961 1.833 19.476 1.00 10.24 342 ASN A CA 1
ATOM 722 C C . ASN A 1 91 ? 20.348 2.345 19.181 1.00 9.22 342 ASN A C 1
ATOM 723 O O . ASN A 1 91 ? 20.882 2.140 18.075 1.00 8.32 342 ASN A O 1
ATOM 728 N N . TYR A 1 92 ? 20.943 2.969 20.196 1.00 7.91 343 TYR A N 1
ATOM 729 C CA . TYR A 1 92 ? 22.313 3.439 20.084 1.00 8.89 343 TYR A CA 1
ATOM 730 C C . TYR A 1 92 ? 23.156 2.176 20.207 1.00 11.86 343 TYR A C 1
ATOM 731 O O . TYR A 1 92 ? 22.875 1.314 21.052 1.00 10.15 343 TYR A O 1
ATOM 740 N N . ILE A 1 93 ? 24.185 2.061 19.378 1.00 11.18 344 ILE A N 1
ATOM 741 C CA . ILE A 1 93 ? 25.051 0.879 19.426 1.00 13.48 344 ILE A CA 1
ATOM 742 C C . ILE A 1 93 ? 26.494 1.286 19.751 1.00 12.71 344 ILE A C 1
ATOM 743 O O . ILE A 1 93 ? 27.032 2.195 19.128 1.00 13.85 344 ILE A O 1
ATOM 748 N N . ARG A 1 94 ? 27.124 0.609 20.713 1.00 8.79 345 ARG A N 1
ATOM 749 C CA . ARG A 1 94 ? 28.520 0.922 21.086 1.00 10.45 345 ARG A CA 1
ATOM 750 C C . ARG A 1 94 ? 29.445 0.329 20.025 1.00 15.60 345 ARG A C 1
ATOM 751 O O . ARG A 1 94 ? 29.131 -0.709 19.445 1.00 13.06 345 ARG A O 1
ATOM 759 N N . GLY A 1 95 ? 30.575 0.985 19.768 1.00 12.33 346 GLY A N 1
ATOM 760 C CA . GLY A 1 95 ? 31.477 0.492 18.748 1.00 11.77 346 GLY A CA 1
ATOM 761 C C . GLY A 1 95 ? 32.693 -0.188 19.321 1.00 15.62 346 GLY A C 1
ATOM 762 O O . GLY A 1 95 ? 32.673 -0.718 20.444 1.00 15.37 346 GLY A O 1
ATOM 763 N N . TYR A 1 96 ? 33.770 -0.166 18.546 1.00 9.82 347 TYR A N 1
ATOM 764 C CA . TYR A 1 96 ? 35.006 -0.802 18.949 1.00 10.99 347 TYR A CA 1
ATOM 765 C C . TYR A 1 96 ? 35.479 -0.279 20.305 1.00 15.26 347 TYR A C 1
ATOM 766 O O . TYR A 1 96 ? 35.547 0.931 20.517 1.00 15.83 347 TYR A O 1
ATOM 775 N N . SER A 1 97 ? 35.799 -1.203 21.208 1.00 15.59 348 SER A N 1
ATOM 776 C CA . SER A 1 97 ? 36.270 -0.864 22.549 1.00 18.80 348 SER A CA 1
ATOM 777 C C . SER A 1 97 ? 35.172 -0.237 23.395 1.00 21.43 348 SER A C 1
ATOM 778 O O . SER A 1 97 ? 35.452 0.382 24.411 1.00 18.54 348 SER A O 1
ATOM 781 N N . GLY A 1 98 ? 33.925 -0.400 22.972 1.00 23.79 349 GLY A N 1
ATOM 782 C CA . GLY A 1 98 ? 32.820 0.156 23.734 1.00 25.70 349 GLY A CA 1
ATOM 783 C C . GLY A 1 98 ? 32.537 1.623 23.466 1.00 24.24 349 GLY A C 1
ATOM 784 O O . GLY A 1 98 ? 31.786 2.252 24.205 1.00 23.10 349 GLY A O 1
ATOM 785 N N . LYS A 1 99 ? 33.142 2.178 22.426 1.00 18.85 350 LYS A N 1
ATOM 786 C CA . LYS A 1 99 ? 32.926 3.587 22.072 1.00 20.36 350 LYS A CA 1
ATOM 787 C C . LYS A 1 99 ? 31.423 3.895 22.074 1.00 19.29 350 LYS A C 1
ATOM 788 O O . LYS A 1 99 ? 30.664 3.274 21.324 1.00 15.52 350 LYS A O 1
ATOM 794 N N . GLU A 1 100 ? 30.983 4.856 22.887 1.00 17.50 351 GLU A N 1
ATOM 795 C CA . GLU A 1 100 ? 29.547 5.173 22.933 1.00 20.00 351 GLU A CA 1
ATOM 796 C C . GLU A 1 100 ? 28.977 5.749 21.648 1.00 18.80 351 GLU A C 1
ATOM 797 O O . GLU A 1 100 ? 29.625 6.524 20.948 1.00 17.33 351 GLU A O 1
ATOM 803 N N . LYS A 1 101 ? 27.743 5.366 21.348 1.00 17.49 352 LYS A N 1
ATOM 804 C CA . LYS A 1 101 ? 27.036 5.863 20.176 1.00 15.70 352 LYS A CA 1
ATOM 805 C C . LYS A 1 101 ? 27.793 5.909 18.852 1.00 18.02 352 LYS A C 1
ATOM 806 O O . LYS A 1 101 ? 27.743 6.914 18.149 1.00 17.95 352 LYS A O 1
ATOM 812 N N . ALA A 1 102 ? 28.474 4.821 18.502 1.00 10.95 353 ALA A N 1
ATOM 813 C CA . ALA A 1 102 ? 29.194 4.757 17.234 1.00 14.53 353 ALA A CA 1
ATOM 814 C C . ALA A 1 102 ? 28.189 4.571 16.090 1.00 13.09 353 ALA A C 1
ATOM 815 O O . ALA A 1 102 ? 28.384 5.069 14.979 1.00 14.27 353 ALA A O 1
ATOM 817 N N . PHE A 1 103 ? 27.113 3.832 16.369 1.00 11.04 354 PHE A N 1
ATOM 818 C CA . PHE A 1 103 ? 26.083 3.577 15.380 1.00 10.84 354 PHE A CA 1
ATOM 819 C C . PHE A 1 103 ? 24.699 3.643 16.011 1.00 10.04 354 PHE A C 1
ATOM 820 O O . PHE A 1 103 ? 24.545 3.673 17.233 1.00 9.95 354 PHE A O 1
ATOM 828 N N . ILE A 1 104 ? 23.697 3.646 15.141 1.00 10.99 355 ILE A N 1
ATOM 829 C CA . ILE A 1 104 ? 22.314 3.538 15.568 1.00 11.45 355 ILE A CA 1
ATOM 830 C C . ILE A 1 104 ? 21.772 2.412 14.684 1.00 11.86 355 ILE A C 1
ATOM 831 O O . ILE A 1 104 ? 21.902 2.477 13.462 1.00 12.91 355 ILE A O 1
ATOM 836 N N . ALA A 1 105 ? 21.220 1.363 15.293 1.00 9.92 356 ALA A N 1
ATOM 837 C CA . ALA A 1 105 ? 20.638 0.259 14.523 1.00 12.54 356 ALA A CA 1
ATOM 838 C C . ALA A 1 105 ? 19.134 0.524 14.573 1.00 12.49 356 ALA A C 1
ATOM 839 O O . ALA A 1 105 ? 18.592 0.790 15.638 1.00 12.29 356 ALA A O 1
ATOM 841 N N . THR A 1 106 ? 18.472 0.464 13.424 1.00 12.58 357 THR A N 1
ATOM 842 C CA . THR A 1 106 ? 17.038 0.721 13.363 1.00 12.72 357 THR A CA 1
ATOM 843 C C . THR A 1 106 ? 16.389 -0.135 12.267 1.00 13.65 357 THR A C 1
ATOM 844 O O . THR A 1 106 ? 17.073 -0.673 11.396 1.00 12.34 357 THR A O 1
ATOM 848 N N . GLN A 1 107 ? 15.072 -0.284 12.331 1.00 14.53 358 GLN A N 1
ATOM 849 C CA . GLN A 1 107 ? 14.331 -1.073 11.355 1.00 14.72 358 GLN A CA 1
ATOM 850 C C . GLN A 1 107 ? 14.145 -0.280 10.070 1.00 14.15 358 GLN A C 1
ATOM 851 O O . GLN A 1 107 ? 14.414 0.916 10.026 1.00 16.11 358 GLN A O 1
ATOM 857 N N . GLY A 1 108 ? 13.672 -0.947 9.022 1.00 17.49 359 GLY A N 1
ATOM 858 C CA . GLY A 1 108 ? 13.405 -0.227 7.793 1.00 19.58 359 GLY A CA 1
ATOM 859 C C . GLY A 1 108 ? 12.154 0.590 8.064 1.00 18.98 359 GLY A C 1
ATOM 860 O O . GLY A 1 108 ? 11.150 0.050 8.552 1.00 20.62 359 GLY A O 1
ATOM 861 N N . PRO A 1 109 ? 12.175 1.900 7.787 1.00 16.10 360 PRO A N 1
ATOM 862 C CA . PRO A 1 109 ? 11.000 2.742 8.028 1.00 16.29 360 PRO A CA 1
ATOM 863 C C . PRO A 1 109 ? 9.696 2.236 7.425 1.00 16.35 360 PRO A C 1
ATOM 864 O O . PRO A 1 109 ? 9.680 1.580 6.385 1.00 18.24 360 PRO A O 1
ATOM 868 N N . MET A 1 110 ? 8.601 2.555 8.102 1.00 16.80 361 MET A N 1
ATOM 869 C CA . MET A 1 110 ? 7.270 2.206 7.643 1.00 18.38 361 MET A CA 1
ATOM 870 C C . MET A 1 110 ? 6.659 3.543 7.200 1.00 18.86 361 MET A C 1
ATOM 871 O O . MET A 1 110 ? 7.170 4.614 7.547 1.00 14.37 361 MET A O 1
ATOM 876 N N . ILE A 1 111 ? 5.572 3.504 6.444 1.00 19.16 362 ILE A N 1
ATOM 877 C CA . ILE A 1 111 ? 4.976 4.755 5.983 1.00 17.27 362 ILE A CA 1
ATOM 878 C C . ILE A 1 111 ? 4.750 5.759 7.113 1.00 18.17 362 ILE A C 1
ATOM 879 O O . ILE A 1 111 ? 4.977 6.957 6.94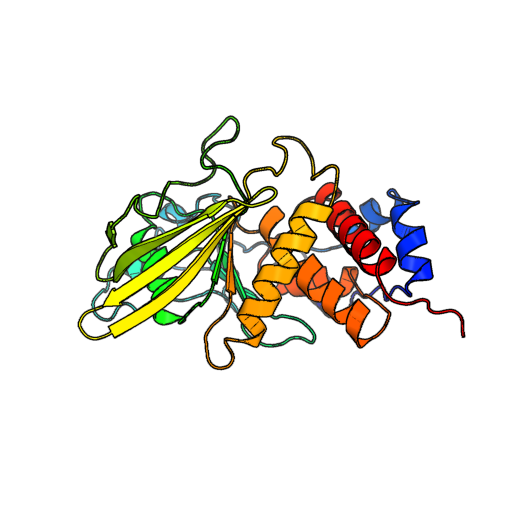2 1.00 20.35 362 ILE A O 1
ATOM 884 N N . ASN A 1 112 ? 4.315 5.260 8.269 1.00 18.02 363 ASN A N 1
ATOM 885 C CA . ASN A 1 112 ? 4.040 6.108 9.414 1.00 20.48 363 ASN A CA 1
ATOM 886 C C . ASN A 1 112 ? 5.227 6.422 10.330 1.00 22.27 363 ASN A C 1
A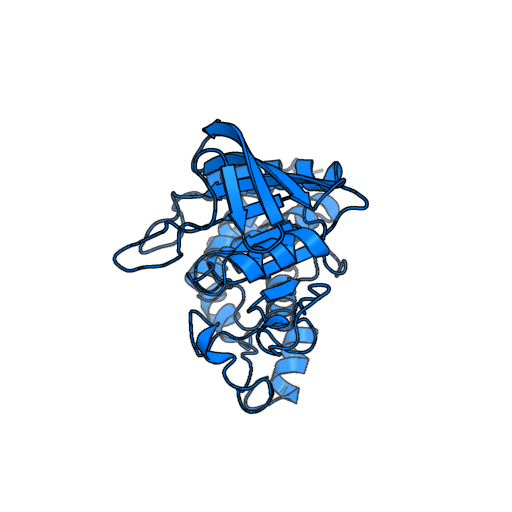TOM 887 O O . ASN A 1 112 ? 5.032 7.005 11.407 1.00 20.00 363 ASN A O 1
ATOM 892 N N . THR A 1 113 ? 6.442 6.033 9.926 1.00 19.20 364 THR A N 1
ATOM 893 C CA . THR A 1 113 ? 7.637 6.347 10.711 1.00 18.68 364 THR A CA 1
ATOM 894 C C . THR A 1 113 ? 8.700 7.073 9.873 1.00 20.14 364 THR A C 1
ATOM 895 O O . THR A 1 113 ? 9.797 7.341 10.355 1.00 19.52 364 THR A O 1
ATOM 899 N N . VAL A 1 114 ? 8.374 7.412 8.628 1.00 19.79 365 VAL A N 1
ATOM 900 C CA . VAL A 1 114 ? 9.327 8.127 7.768 1.00 22.24 365 VAL A CA 1
ATOM 901 C C . VAL A 1 114 ? 9.757 9.447 8.403 1.00 25.07 365 VAL A C 1
ATOM 902 O O . VAL A 1 114 ? 10.943 9.767 8.458 1.00 23.34 365 VAL A O 1
ATOM 906 N N . ASN A 1 115 ? 8.790 10.228 8.876 1.00 23.07 366 ASN A N 1
ATOM 907 C CA . ASN A 1 115 ? 9.115 11.505 9.501 1.00 25.05 366 ASN A CA 1
ATOM 908 C C . ASN A 1 115 ? 9.984 11.313 10.737 1.00 22.31 366 ASN A C 1
ATOM 909 O O . ASN A 1 115 ? 10.923 12.080 10.973 1.00 21.14 366 ASN A O 1
ATOM 914 N N . ASP A 1 116 ? 9.656 10.296 11.531 1.00 19.15 367 ASP A N 1
ATOM 915 C CA . ASP A 1 116 ? 10.404 10.001 12.761 1.00 14.54 367 ASP A CA 1
ATOM 916 C C . ASP A 1 116 ? 11.845 9.677 12.408 1.00 16.66 367 ASP A C 1
ATOM 917 O O . ASP A 1 116 ? 12.783 10.140 13.065 1.00 15.67 367 ASP A O 1
ATOM 922 N N . PHE A 1 117 ? 12.014 8.868 11.367 1.00 16.80 368 PHE A N 1
ATOM 923 C CA . PHE A 1 117 ? 13.347 8.468 10.909 1.00 18.88 368 PHE A CA 1
ATOM 924 C C . PHE A 1 117 ? 14.197 9.703 10.578 1.00 20.67 368 PHE A C 1
ATOM 925 O O . PHE A 1 117 ? 15.349 9.792 10.982 1.00 18.35 368 PHE A O 1
ATOM 933 N N . TRP A 1 118 ? 13.637 10.658 9.845 1.00 18.78 369 TRP A N 1
ATOM 934 C CA . TRP A 1 118 ? 14.420 11.846 9.493 1.00 19.31 369 TRP A CA 1
ATOM 935 C C . TRP A 1 118 ? 14.670 12.728 10.703 1.00 21.22 369 TRP A C 1
ATOM 936 O O . TRP A 1 118 ? 15.716 13.371 10.799 1.00 21.48 369 TRP A O 1
ATOM 947 N N . GLN A 1 119 ? 13.720 12.738 11.636 1.00 19.22 370 GLN A N 1
ATOM 948 C CA . GLN A 1 119 ? 13.875 13.513 12.858 1.00 18.29 370 GLN A CA 1
ATOM 949 C C . GLN A 1 119 ? 15.081 12.952 13.605 1.00 20.34 370 GLN A C 1
ATOM 950 O O . GLN A 1 119 ? 15.831 13.696 14.223 1.00 17.72 370 GLN A O 1
ATOM 956 N N . MET A 1 120 ? 15.248 11.633 13.544 1.00 18.44 371 MET A N 1
ATOM 957 C CA . MET A 1 120 ? 16.364 10.967 14.221 1.00 13.18 371 MET A CA 1
ATOM 958 C C . MET A 1 120 ? 17.667 11.336 13.547 1.00 9.88 371 MET A C 1
ATOM 959 O O . MET A 1 120 ? 18.613 11.767 14.201 1.00 16.50 371 MET A O 1
ATOM 964 N N . VAL A 1 121 ? 17.710 11.156 12.232 1.00 17.58 372 VAL A N 1
ATOM 965 C CA . VAL A 1 121 ? 18.901 11.473 11.457 1.00 16.17 372 VAL A CA 1
ATOM 966 C C . VAL A 1 121 ? 19.303 12.916 11.721 1.00 17.02 372 VAL A C 1
ATOM 967 O O . VAL A 1 121 ? 20.478 13.230 11.868 1.00 15.22 372 VAL A O 1
ATOM 971 N N . TRP A 1 122 ? 18.312 13.797 11.799 1.00 20.20 373 TRP A N 1
ATOM 972 C CA . TRP A 1 122 ? 18.598 15.196 12.040 1.00 20.98 373 TRP A CA 1
ATOM 973 C C . TRP A 1 122 ? 19.106 15.510 13.438 1.00 21.97 373 TRP A C 1
ATOM 974 O O . TRP A 1 122 ? 20.177 16.115 13.581 1.00 21.98 373 TRP A O 1
ATOM 985 N N . GLN A 1 123 ? 18.360 15.108 14.471 1.00 17.59 374 GLN A N 1
ATOM 986 C CA . GLN A 1 123 ? 18.773 15.425 15.839 1.00 17.31 374 GLN A CA 1
ATOM 987 C C . GLN A 1 123 ? 20.076 14.748 16.231 1.00 16.79 374 GLN A C 1
ATOM 988 O O . GLN A 1 123 ? 20.790 15.241 17.096 1.00 15.95 374 GLN A O 1
ATOM 994 N N . GLU A 1 124 ? 20.384 13.615 15.607 1.00 15.41 375 GLU A N 1
ATOM 995 C CA . GLU A 1 124 ? 21.615 12.900 15.953 1.00 12.79 375 GLU A CA 1
ATOM 996 C C . GLU A 1 124 ? 22.805 13.338 15.101 1.00 14.11 375 GLU A C 1
ATOM 997 O O . GLU A 1 124 ? 23.926 12.888 15.329 1.00 15.32 375 GLU A O 1
ATOM 1003 N N . ASP A 1 125 ? 22.565 14.228 14.142 1.00 14.48 376 ASP A N 1
ATOM 1004 C CA . ASP A 1 125 ? 23.636 14.722 13.264 1.00 15.07 376 ASP A CA 1
ATOM 1005 C C . ASP A 1 125 ? 24.350 13.552 12.628 1.00 19.53 376 ASP A C 1
ATOM 1006 O O . ASP A 1 125 ? 25.570 13.590 12.460 1.00 19.59 376 ASP A O 1
ATOM 1011 N N . SER A 1 126 ? 23.593 12.509 12.287 1.00 14.35 377 SER A N 1
ATOM 1012 C CA . SER A 1 126 ? 24.177 11.322 11.664 1.00 14.37 377 SER A CA 1
ATOM 1013 C C . SER A 1 126 ? 24.720 11.721 10.301 1.00 18.66 377 SER A C 1
ATOM 1014 O O . SER A 1 126 ? 24.012 12.316 9.495 1.00 15.33 377 SER A O 1
ATOM 1017 N N . PRO A 1 127 ? 25.982 11.379 10.022 1.00 19.64 378 PRO A N 1
ATOM 1018 C CA . PRO A 1 127 ? 26.615 11.715 8.746 1.00 19.33 378 PRO A CA 1
ATOM 1019 C C . PRO A 1 127 ? 26.409 10.679 7.652 1.00 20.92 378 PRO A C 1
ATOM 1020 O O . PRO A 1 127 ? 26.628 10.965 6.477 1.00 20.04 378 PRO A O 1
ATOM 1024 N N . VAL A 1 128 ? 25.952 9.491 8.041 1.00 15.56 379 VAL A N 1
ATOM 1025 C CA . VAL A 1 128 ? 25.813 8.390 7.106 1.00 12.25 379 VAL A CA 1
ATOM 1026 C C . VAL A 1 128 ? 24.645 7.471 7.443 1.00 15.02 379 VAL A C 1
ATOM 1027 O O . VAL A 1 128 ? 24.373 7.221 8.622 1.00 16.12 379 VAL A O 1
ATOM 1031 N N . ILE A 1 129 ? 23.966 6.982 6.412 1.00 14.95 380 ILE A N 1
ATOM 1032 C CA . ILE A 1 129 ? 22.892 6.002 6.576 1.00 15.72 380 ILE A CA 1
ATOM 1033 C C . ILE A 1 129 ? 23.339 4.835 5.706 1.00 17.01 380 ILE A C 1
ATOM 1034 O O . ILE A 1 129 ? 23.734 5.042 4.553 1.00 20.11 380 ILE A O 1
ATOM 1039 N N . VAL A 1 130 ? 23.310 3.625 6.256 1.00 16.17 381 VAL A N 1
ATOM 1040 C CA . VAL A 1 130 ? 23.659 2.422 5.499 1.00 12.12 381 VAL A CA 1
ATOM 1041 C C . VAL A 1 130 ? 22.410 1.546 5.406 1.00 16.75 381 VAL A C 1
ATOM 1042 O O . VAL A 1 130 ? 21.923 1.054 6.423 1.00 14.01 381 VAL A O 1
ATOM 1046 N N . MET A 1 131 ? 21.881 1.364 4.191 1.00 15.13 382 MET A N 1
ATOM 1047 C CA . MET A 1 131 ? 20.673 0.567 3.995 1.00 14.81 382 MET A CA 1
ATOM 1048 C C . MET A 1 131 ? 21.010 -0.782 3.363 1.00 15.78 382 MET A C 1
ATOM 1049 O O . MET A 1 131 ? 21.573 -0.844 2.265 1.00 17.90 382 MET A O 1
ATOM 1054 N N . ILE A 1 132 ? 20.654 -1.864 4.052 1.00 15.38 383 ILE A N 1
ATOM 1055 C CA . ILE A 1 132 ? 20.996 -3.195 3.571 1.00 16.15 383 ILE A CA 1
ATOM 1056 C C . ILE A 1 132 ? 19.789 -4.083 3.288 1.00 18.78 383 ILE A C 1
ATOM 1057 O O . ILE A 1 132 ? 19.647 -5.164 3.848 1.00 18.41 383 ILE A O 1
ATOM 1062 N N . THR A 1 133 ? 18.919 -3.623 2.403 1.00 18.22 384 THR A N 1
ATOM 1063 C CA . THR A 1 133 ? 17.754 -4.416 2.045 1.00 20.28 384 THR A CA 1
ATOM 1064 C C . THR A 1 133 ? 17.139 -3.770 0.818 1.00 21.13 384 THR A C 1
ATOM 1065 O O . THR A 1 133 ? 17.393 -2.595 0.553 1.00 20.85 384 THR A O 1
ATOM 1069 N N . LYS A 1 134 ? 16.370 -4.547 0.056 1.00 26.22 385 LYS A N 1
ATOM 1070 C CA . LYS A 1 134 ? 15.650 -4.014 -1.105 1.00 25.84 385 LYS A CA 1
ATOM 1071 C C . LYS A 1 134 ? 14.325 -3.605 -0.487 1.00 28.89 385 LYS A C 1
ATOM 1072 O O . LYS A 1 134 ? 14.015 -4.050 0.621 1.00 24.19 385 LYS A O 1
ATOM 1078 N N . LEU A 1 135 ? 13.543 -2.775 -1.179 1.00 27.56 386 LEU A N 1
ATOM 1079 C CA . LEU A 1 135 ? 12.239 -2.368 -0.648 1.00 29.07 386 LEU A CA 1
ATOM 1080 C C . LEU A 1 135 ? 11.352 -3.597 -0.496 1.00 31.04 386 LEU A C 1
ATOM 1081 O O . LEU A 1 135 ? 10.521 -3.679 0.417 1.00 29.60 386 LEU A O 1
ATOM 1086 N N . LYS A 1 136 ? 11.543 -4.557 -1.397 1.00 31.81 387 LYS A N 1
ATOM 1087 C CA . LYS A 1 136 ? 10.788 -5.807 -1.379 1.00 32.50 387 LYS A CA 1
ATOM 1088 C C . LYS A 1 136 ? 11.674 -6.977 -1.785 1.00 29.42 387 LYS A C 1
ATOM 1089 O O . LYS A 1 136 ? 12.531 -6.849 -2.656 1.00 29.36 387 LYS A O 1
ATOM 1095 N N . GLU A 1 137 ? 11.465 -8.111 -1.130 1.00 29.56 388 GLU A N 1
ATOM 1096 C CA . GLU A 1 137 ? 12.189 -9.340 -1.407 1.00 34.07 388 GLU A CA 1
ATOM 1097 C C . GLU A 1 137 ? 11.141 -10.419 -1.161 1.00 38.99 388 GLU A C 1
ATOM 1098 O O . GLU A 1 137 ? 11.116 -11.045 -0.096 1.00 43.07 388 GLU A O 1
ATOM 1104 N N . LYS A 1 138 ? 10.272 -10.604 -2.155 1.00 38.42 389 LYS A N 1
ATOM 1105 C CA . LYS A 1 138 ? 9.158 -11.557 -2.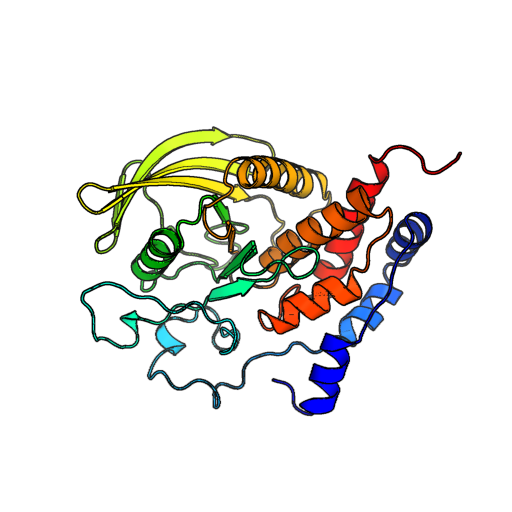124 1.00 42.65 389 LYS A CA 1
ATOM 1106 C C . LYS A 1 138 ? 8.000 -10.825 -1.454 1.00 43.32 389 LYS A C 1
ATOM 1107 O O . LYS A 1 138 ? 6.883 -10.798 -1.971 1.00 44.91 389 LYS A O 1
ATOM 1113 N N . ASN A 1 139 ? 8.283 -10.225 -0.300 1.00 38.91 390 ASN A N 1
ATOM 1114 C CA . ASN A 1 139 ? 7.298 -9.452 0.456 1.00 38.07 390 ASN A CA 1
ATOM 1115 C C . ASN A 1 139 ? 7.938 -8.130 0.879 1.00 34.55 390 ASN A C 1
ATOM 1116 O O . ASN A 1 139 ? 9.156 -7.984 0.780 1.00 29.25 390 ASN A O 1
ATOM 1121 N N . GLU A 1 140 ? 7.124 -7.175 1.334 1.00 36.83 391 GLU A N 1
ATOM 1122 C CA . GLU A 1 140 ? 7.616 -5.852 1.746 1.00 33.84 391 GLU A CA 1
ATOM 1123 C C . GLU A 1 140 ? 8.677 -5.972 2.841 1.00 31.79 391 GLU A C 1
ATOM 1124 O O . GLU A 1 140 ? 8.500 -6.722 3.801 1.00 31.70 391 GLU A O 1
ATOM 1130 N N . LYS A 1 141 ? 9.774 -5.234 2.695 1.00 31.35 392 LYS A N 1
ATOM 1131 C CA . LYS A 1 141 ? 10.857 -5.270 3.687 1.00 28.34 392 LYS A CA 1
ATOM 1132 C C . LYS A 1 141 ? 11.114 -3.894 4.257 1.00 25.35 392 LYS A C 1
ATOM 1133 O O . LYS A 1 141 ? 11.541 -3.756 5.404 1.00 26.51 392 LYS A O 1
ATOM 1139 N N . CYS A 1 142 ? 10.874 -2.875 3.441 1.00 24.11 393 CYS A N 1
ATOM 1140 C CA . CYS A 1 142 ? 11.106 -1.488 3.838 1.00 22.56 393 CYS A CA 1
ATOM 1141 C C . CYS A 1 142 ? 10.321 -0.590 2.885 1.00 25.98 393 CYS A C 1
ATOM 1142 O O . CYS A 1 142 ? 10.040 -0.985 1.758 1.00 23.21 393 CYS A O 1
ATOM 1145 N N . VAL A 1 143 ? 9.978 0.615 3.335 1.00 28.77 394 VAL A N 1
ATOM 1146 C CA . VAL A 1 143 ? 9.245 1.553 2.502 1.00 29.96 394 VAL A CA 1
ATOM 1147 C C . VAL A 1 143 ? 10.252 2.542 1.900 1.00 33.73 394 VAL A C 1
ATOM 1148 O O . VAL A 1 143 ? 11.314 2.776 2.486 1.00 31.95 394 VAL A O 1
ATOM 1152 N N . LEU A 1 144 ? 9.952 3.093 0.725 1.00 27.52 395 LEU A N 1
ATOM 1153 C CA . LEU A 1 144 ? 10.854 4.072 0.111 1.00 29.06 395 LEU A CA 1
ATOM 1154 C C . LEU A 1 144 ? 10.683 5.305 0.973 1.00 27.68 395 LEU A C 1
ATOM 1155 O O . LEU A 1 144 ? 9.570 5.818 1.092 1.00 36.36 395 LEU A O 1
ATOM 1160 N N . TYR A 1 145 ? 11.762 5.776 1.593 1.00 23.61 396 TYR A N 1
ATOM 1161 C CA . TYR A 1 145 ? 11.672 6.935 2.477 1.00 23.67 396 TYR A CA 1
ATOM 1162 C C . TYR A 1 145 ? 12.471 8.165 2.083 1.00 24.03 396 TYR A C 1
ATOM 1163 O O . TYR A 1 145 ? 12.540 9.126 2.848 1.00 26.52 396 TYR A O 1
ATOM 1172 N N . TRP A 1 146 ? 13.082 8.141 0.907 1.00 25.17 397 TRP A N 1
ATOM 1173 C CA . TRP A 1 146 ? 13.846 9.298 0.440 1.00 31.41 397 TRP A CA 1
ATOM 1174 C C . TRP A 1 146 ? 13.309 9.703 -0.935 1.00 33.38 397 TRP A C 1
ATOM 1175 O O . TRP A 1 146 ? 12.714 8.889 -1.640 1.00 31.91 397 TRP A O 1
ATOM 1186 N N . PRO A 1 147 ? 13.530 10.961 -1.336 1.00 36.65 398 PRO A N 1
ATOM 1187 C CA . PRO A 1 147 ? 13.047 11.454 -2.628 1.00 42.07 398 PRO A CA 1
ATOM 1188 C C . PRO A 1 147 ? 13.954 11.190 -3.822 1.00 45.74 398 PRO A C 1
ATOM 1189 O O . PRO A 1 147 ? 15.131 10.873 -3.667 1.00 44.59 398 PRO A O 1
ATOM 1193 N N . GLU A 1 148 ? 13.389 11.321 -5.019 1.00 58.15 399 GLU A N 1
ATOM 1194 C CA . GLU A 1 148 ? 14.146 11.116 -6.247 1.00 62.78 399 GLU A CA 1
ATOM 1195 C C . GLU A 1 148 ? 15.092 12.290 -6.415 1.00 59.54 399 GLU A C 1
ATOM 1196 O O . GLU A 1 148 ? 16.190 12.145 -6.955 1.00 59.21 399 GLU A O 1
ATOM 1202 N N . LYS A 1 149 ? 14.655 13.452 -5.941 1.00 50.67 400 LYS A N 1
ATOM 1203 C CA . LYS A 1 149 ? 15.461 14.661 -6.028 1.00 49.42 400 LYS A CA 1
ATOM 1204 C C . LYS A 1 149 ? 15.267 15.548 -4.803 1.00 46.92 400 LYS A C 1
ATOM 1205 O O . LYS A 1 149 ? 16.229 16.114 -4.285 1.00 48.37 400 LYS A O 1
ATOM 1211 N N . ARG A 1 150 ? 14.026 15.670 -4.341 1.00 43.39 401 ARG A N 1
ATOM 1212 C CA . ARG A 1 150 ? 13.736 16.499 -3.177 1.00 42.17 401 ARG A CA 1
ATOM 1213 C C . ARG A 1 150 ? 12.470 16.067 -2.442 1.00 44.82 401 ARG A C 1
ATOM 1214 O O . ARG A 1 150 ? 11.524 15.567 -3.057 1.00 41.45 401 ARG A O 1
ATOM 1222 N N . GLY A 1 151 ? 12.450 16.279 -1.126 1.00 43.59 402 GLY A N 1
ATOM 1223 C CA . GLY A 1 151 ? 11.291 15.890 -0.340 1.00 41.79 402 GLY A CA 1
ATOM 1224 C C . GLY A 1 151 ? 11.139 16.569 1.005 1.00 39.11 402 GLY A C 1
ATOM 1225 O O . GLY A 1 151 ? 12.111 17.045 1.600 1.00 38.59 402 GLY A O 1
ATOM 1226 N N . ILE A 1 152 ? 9.902 16.616 1.485 1.00 39.00 403 ILE A N 1
ATOM 1227 C CA . ILE A 1 152 ? 9.609 17.226 2.774 1.00 40.85 403 ILE A CA 1
ATOM 1228 C C . ILE A 1 152 ? 9.025 16.150 3.691 1.00 40.03 403 ILE A C 1
ATOM 1229 O O . ILE A 1 152 ? 8.101 15.425 3.299 1.00 39.66 403 ILE A O 1
ATOM 1234 N N . TYR A 1 153 ? 9.581 16.040 4.897 1.00 36.08 404 TYR A N 1
ATOM 1235 C CA . TYR A 1 153 ? 9.136 15.046 5.874 1.00 33.49 404 TYR A CA 1
ATOM 1236 C C . TYR A 1 153 ? 9.044 15.702 7.242 1.00 32.75 404 TYR A C 1
ATOM 1237 O O . TYR A 1 153 ? 10.035 15.787 7.965 1.00 33.63 404 TYR A O 1
ATOM 1246 N N . GLY A 1 154 ? 7.852 16.170 7.601 1.00 32.72 405 GLY A N 1
ATOM 1247 C CA . GLY A 1 154 ? 7.709 16.850 8.871 1.00 34.11 405 GLY A CA 1
ATOM 1248 C C . GLY A 1 154 ? 8.442 18.165 8.692 1.00 35.84 405 GLY A C 1
ATOM 1249 O O . GLY A 1 154 ? 8.265 18.830 7.675 1.00 36.81 405 GLY A O 1
ATOM 1250 N N . LYS A 1 155 ? 9.275 18.542 9.653 1.00 32.39 406 LYS A N 1
ATOM 1251 C CA . LYS A 1 155 ? 10.026 19.785 9.547 1.00 35.63 406 LYS A CA 1
ATOM 1252 C C . LYS A 1 155 ? 11.443 19.593 8.989 1.00 35.80 406 LYS A C 1
ATOM 1253 O O . LYS A 1 155 ? 12.280 20.491 9.082 1.00 39.33 406 LYS A O 1
ATOM 1259 N N . VAL A 1 156 ? 11.700 18.427 8.396 1.00 37.45 407 VAL A N 1
ATOM 1260 C CA . VAL A 1 156 ? 13.009 18.128 7.813 1.00 32.88 407 VAL A CA 1
ATOM 1261 C C . VAL A 1 156 ? 12.932 17.944 6.306 1.00 31.42 407 VAL A C 1
ATOM 1262 O O . VAL A 1 156 ? 12.206 17.092 5.800 1.00 31.04 407 VAL A O 1
ATOM 1266 N N . GLU A 1 157 ? 13.708 18.751 5.595 1.00 33.28 408 GLU A N 1
ATOM 1267 C CA . GLU A 1 157 ? 13.752 18.700 4.142 1.00 37.20 408 GLU A CA 1
ATOM 1268 C C . GLU A 1 157 ? 14.986 17.922 3.697 1.00 37.44 408 GLU A C 1
ATOM 1269 O O . GLU A 1 157 ? 16.079 18.140 4.222 1.00 38.34 408 GLU A O 1
ATOM 1275 N N . VAL A 1 158 ? 14.809 17.016 2.741 1.00 31.87 409 VAL A N 1
ATOM 1276 C CA . VAL A 1 158 ? 15.920 16.220 2.234 1.00 37.54 409 VAL A CA 1
ATOM 1277 C C . VAL A 1 158 ? 16.168 16.459 0.743 1.00 41.00 409 VAL A C 1
ATOM 1278 O O . VAL A 1 158 ? 15.283 16.250 -0.093 1.00 42.05 409 VAL A O 1
ATOM 1282 N N . LEU A 1 159 ? 17.379 16.899 0.418 1.00 46.51 410 LEU A N 1
ATOM 1283 C CA . LEU A 1 159 ? 17.760 17.145 -0.967 1.00 46.66 410 LEU A CA 1
ATOM 1284 C C . LEU A 1 159 ? 18.790 16.121 -1.434 1.00 43.63 410 LEU A C 1
ATOM 1285 O O . LEU A 1 159 ? 19.809 15.904 -0.776 1.00 44.37 410 LEU A O 1
ATOM 1290 N N . VAL A 1 160 ? 18.506 15.487 -2.564 1.00 35.80 411 VAL A N 1
ATOM 1291 C CA . VAL A 1 160 ? 19.404 14.510 -3.154 1.00 34.42 411 VAL A CA 1
ATOM 1292 C C . VAL A 1 160 ? 20.258 15.272 -4.170 1.00 38.45 411 VAL A C 1
ATOM 1293 O O . VAL A 1 160 ? 19.787 15.614 -5.255 1.00 36.34 411 VAL A O 1
ATOM 1297 N N . 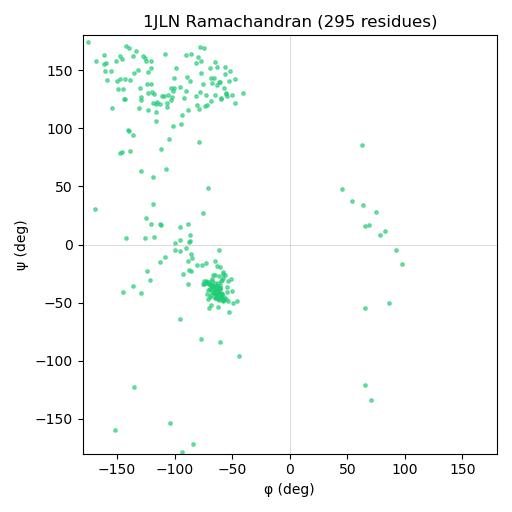THR A 1 161 ? 21.509 15.547 -3.810 1.00 47.54 412 THR A N 1
ATOM 1298 C CA . THR A 1 161 ? 22.404 16.293 -4.686 1.00 47.54 412 THR A CA 1
ATOM 1299 C C . THR A 1 161 ? 23.195 15.458 -5.688 1.00 48.35 412 THR A C 1
ATOM 1300 O O . THR A 1 161 ? 23.659 15.982 -6.698 1.00 50.31 412 THR A O 1
ATOM 1304 N N . GLY A 1 162 ? 23.360 14.169 -5.417 1.00 34.39 413 GLY A N 1
ATOM 1305 C CA . GLY A 1 162 ? 24.112 13.337 -6.336 1.00 34.62 413 GLY A CA 1
ATOM 1306 C C . GLY A 1 162 ? 23.858 11.858 -6.157 1.00 37.20 413 GLY A C 1
ATOM 1307 O O . GLY A 1 162 ? 23.347 11.426 -5.126 1.00 35.98 413 GLY A O 1
ATOM 1308 N N . VAL A 1 163 ? 24.222 11.080 -7.168 1.00 46.54 414 VAL A N 1
ATOM 1309 C CA . VAL A 1 163 ? 24.038 9.637 -7.145 1.00 50.20 414 VAL A CA 1
ATOM 1310 C C . VAL A 1 163 ? 25.221 8.984 -7.838 1.00 53.88 414 VAL A C 1
ATOM 1311 O O . VAL A 1 163 ? 25.528 9.307 -8.981 1.00 52.07 414 VAL A O 1
ATOM 1315 N N . THR A 1 164 ? 25.884 8.063 -7.151 1.00 40.40 415 THR A N 1
ATOM 1316 C CA . THR A 1 164 ? 27.026 7.381 -7.738 1.00 43.51 415 THR A CA 1
ATOM 1317 C C . THR A 1 164 ? 26.869 5.871 -7.595 1.00 45.13 415 THR A C 1
ATOM 1318 O O . THR A 1 164 ? 26.624 5.363 -6.500 1.00 43.45 415 THR A O 1
ATOM 1322 N N . GLU A 1 165 ? 26.976 5.160 -8.713 1.00 62.12 416 GLU A N 1
ATOM 1323 C CA . GLU A 1 165 ? 26.852 3.710 -8.703 1.00 62.46 416 GLU A CA 1
ATOM 1324 C C . GLU A 1 165 ? 28.173 3.098 -8.286 1.00 63.02 416 GLU A C 1
ATOM 1325 O O . GLU A 1 165 ? 29.225 3.719 -8.429 1.00 61.12 416 GLU A O 1
ATOM 1331 N N . CYS A 1 166 ? 28.111 1.879 -7.763 1.00 53.09 417 CYS A N 1
ATOM 1332 C CA . CYS A 1 166 ? 29.307 1.173 -7.331 1.00 54.48 417 CYS A CA 1
ATOM 1333 C C . CYS A 1 166 ? 29.098 -0.323 -7.448 1.00 56.51 417 CYS A C 1
ATOM 1334 O O . CYS A 1 166 ? 28.218 -0.793 -8.170 1.00 56.41 417 CYS A O 1
ATOM 1337 N N . ASP A 1 167 ? 29.921 -1.056 -6.709 1.00 72.35 418 ASP A N 1
ATOM 1338 C CA . ASP A 1 167 ? 29.887 -2.506 -6.674 1.00 72.82 418 ASP A CA 1
ATOM 1339 C C . ASP A 1 167 ? 28.470 -3.043 -6.568 1.00 71.47 418 ASP A C 1
ATOM 1340 O O . ASP A 1 167 ? 27.763 -3.190 -7.568 1.00 72.56 418 ASP A O 1
ATOM 1345 N N . ASN A 1 168 ? 28.065 -3.337 -5.339 1.00 58.52 419 ASN A N 1
ATOM 1346 C CA . ASN A 1 168 ? 26.739 -3.873 -5.076 1.00 52.38 419 ASN A CA 1
ATOM 1347 C C . ASN A 1 168 ? 25.872 -2.893 -4.308 1.00 46.24 419 ASN A C 1
ATOM 1348 O O . ASN A 1 168 ? 24.853 -3.277 -3.719 1.00 41.56 419 ASN A O 1
ATOM 1353 N N . TYR A 1 169 ? 26.289 -1.627 -4.332 1.00 41.46 420 TYR A N 1
ATOM 1354 C CA . TYR A 1 169 ? 25.564 -0.552 -3.665 1.00 34.73 420 TYR A CA 1
ATOM 1355 C C . TYR A 1 169 ? 25.651 0.760 -4.436 1.00 33.27 420 TYR A C 1
ATOM 1356 O O . TYR A 1 169 ? 26.544 0.954 -5.254 1.00 33.21 420 TYR A O 1
ATOM 1365 N N . THR A 1 170 ? 24.708 1.651 -4.149 1.00 32.16 421 THR A N 1
ATOM 1366 C CA . THR A 1 170 ? 24.625 2.971 -4.764 1.00 32.12 421 THR A CA 1
ATOM 1367 C C . THR A 1 170 ? 24.717 4.022 -3.653 1.00 30.46 421 THR A C 1
ATOM 1368 O O . THR A 1 170 ? 24.103 3.871 -2.595 1.00 26.98 421 THR A O 1
ATOM 1372 N N . ILE A 1 171 ? 25.473 5.087 -3.893 1.00 27.23 422 ILE A N 1
ATOM 1373 C CA . ILE A 1 171 ? 25.628 6.145 -2.898 1.00 27.55 422 ILE A CA 1
ATOM 1374 C C . ILE A 1 171 ? 24.840 7.389 -3.298 1.00 29.56 422 ILE A C 1
ATOM 1375 O O . ILE A 1 171 ? 24.957 7.867 -4.427 1.00 32.20 422 ILE A O 1
ATOM 1380 N N . ARG A 1 172 ? 24.025 7.904 -2.382 1.00 27.16 423 ARG A N 1
ATOM 1381 C CA . ARG A 1 172 ? 23.272 9.121 -2.646 1.00 24.34 423 ARG A CA 1
ATOM 1382 C C . ARG A 1 172 ? 23.731 10.198 -1.682 1.00 28.52 423 ARG A C 1
ATOM 1383 O O . ARG A 1 172 ? 23.668 10.023 -0.471 1.00 24.70 423 ARG A O 1
ATOM 1391 N N . ASN A 1 173 ? 24.229 11.305 -2.215 1.00 30.19 424 ASN A N 1
ATOM 1392 C CA . ASN A 1 173 ? 24.664 12.399 -1.366 1.00 28.44 424 ASN A CA 1
ATOM 1393 C C . ASN A 1 173 ? 23.407 13.158 -1.012 1.00 31.86 424 ASN A C 1
ATOM 1394 O O . ASN A 1 173 ? 22.621 13.527 -1.893 1.00 33.61 424 ASN A O 1
ATOM 1399 N N . LEU A 1 174 ? 23.202 13.375 0.280 1.00 26.03 425 LEU A N 1
ATOM 1400 C CA . LEU A 1 174 ? 22.011 14.069 0.727 1.00 25.49 425 LEU A CA 1
ATOM 1401 C C . LEU A 1 174 ? 22.316 15.329 1.505 1.00 22.35 425 LEU A C 1
ATOM 1402 O O . LEU A 1 174 ? 23.357 15.450 2.137 1.00 26.08 425 LEU A O 1
ATOM 1407 N N . VAL A 1 175 ? 21.381 16.268 1.442 1.00 27.54 426 VAL A N 1
ATOM 1408 C CA . VAL A 1 175 ? 21.475 17.516 2.171 1.00 28.67 426 VAL A CA 1
ATOM 1409 C C . VAL A 1 175 ? 20.141 17.691 2.878 1.00 31.75 426 VAL A C 1
ATOM 1410 O O . VAL A 1 175 ? 19.092 17.779 2.228 1.00 30.33 426 VAL A O 1
ATOM 1414 N N . LEU A 1 176 ? 20.184 17.713 4.206 1.00 29.34 427 LEU A N 1
ATOM 1415 C CA . LEU A 1 176 ? 18.982 17.890 5.011 1.00 33.44 427 LEU A CA 1
ATOM 1416 C C . LEU A 1 176 ? 18.914 19.337 5.471 1.00 36.10 427 LEU A C 1
ATOM 1417 O O . LEU A 1 176 ? 19.945 19.940 5.779 1.00 35.39 427 LEU A O 1
ATOM 1422 N N . LYS A 1 177 ? 17.703 19.889 5.528 1.00 33.15 428 LYS A N 1
ATOM 1423 C CA . LYS A 1 177 ? 17.528 21.273 5.940 1.00 36.25 428 LYS A CA 1
ATOM 1424 C C . LYS A 1 177 ? 16.342 21.542 6.863 1.00 35.75 428 LYS A C 1
ATOM 1425 O O . LYS A 1 177 ? 15.271 20.967 6.711 1.00 30.55 428 LYS A O 1
ATOM 1431 N N . GLN A 1 178 ? 16.562 22.429 7.826 1.00 42.90 429 GLN A N 1
ATOM 1432 C CA . GLN A 1 178 ? 15.523 22.861 8.754 1.00 46.28 429 GLN A CA 1
ATOM 1433 C C . GLN A 1 178 ? 15.754 24.342 8.944 1.00 49.77 429 GLN A C 1
ATOM 1434 O O . GLN A 1 178 ? 16.622 24.747 9.719 1.00 50.78 429 GLN A O 1
ATOM 1440 N N . GLY A 1 179 ? 14.993 25.152 8.216 1.00 55.58 430 GLY A N 1
ATOM 1441 C CA . GLY A 1 179 ? 15.155 26.589 8.320 1.00 56.26 430 GLY A CA 1
ATOM 1442 C C . GLY A 1 179 ? 16.512 27.044 7.815 1.00 55.89 430 GLY A C 1
ATOM 1443 O O . GLY A 1 179 ? 16.863 26.800 6.662 1.00 56.29 430 GLY A O 1
ATOM 1444 N N . SER A 1 180 ? 17.280 27.691 8.687 1.00 62.77 431 SER A N 1
ATOM 1445 C CA . SER A 1 180 ? 18.602 28.206 8.336 1.00 63.33 431 SER A CA 1
ATOM 1446 C C . SER A 1 180 ? 19.723 27.194 8.547 1.00 63.02 431 SER A C 1
ATOM 1447 O O . SER A 1 180 ? 20.895 27.568 8.605 1.00 61.00 431 SER A O 1
ATOM 1450 N N . HIS A 1 181 ? 19.378 25.917 8.653 1.00 45.59 432 HIS A N 1
ATOM 1451 C CA . HIS A 1 181 ? 20.398 24.908 8.889 1.00 43.41 432 HIS A CA 1
ATOM 1452 C C . HIS A 1 181 ? 20.456 23.806 7.848 1.00 39.84 432 HIS A C 1
ATOM 1453 O O . HIS A 1 181 ? 19.448 23.424 7.252 1.00 36.00 432 HIS A O 1
ATOM 1460 N N . THR A 1 182 ? 21.662 23.295 7.643 1.00 41.14 433 THR A N 1
ATOM 1461 C CA . THR A 1 182 ? 21.892 22.246 6.664 1.00 37.68 433 THR A CA 1
ATOM 1462 C C . THR A 1 182 ? 22.724 21.132 7.289 1.00 30.39 433 THR A C 1
ATOM 1463 O O . THR A 1 182 ? 23.532 21.373 8.183 1.00 24.02 433 THR A O 1
ATOM 1467 N N . GLN A 1 183 ? 22.515 19.912 6.813 1.00 32.34 434 GLN A N 1
ATOM 1468 C CA . GLN A 1 183 ? 23.261 18.768 7.323 1.00 32.56 434 GLN A CA 1
ATOM 1469 C C . GLN A 1 183 ? 23.535 17.798 6.180 1.00 27.80 434 GLN A C 1
ATOM 1470 O O . GLN A 1 183 ? 22.613 17.379 5.481 1.00 25.34 434 GLN A O 1
ATOM 1476 N N . HIS A 1 184 ? 24.802 17.455 5.972 1.00 27.35 435 HIS A N 1
ATOM 1477 C CA . HIS A 1 184 ? 25.141 16.518 4.910 1.00 27.97 435 HIS A CA 1
ATOM 1478 C C . HIS A 1 184 ? 25.049 15.077 5.408 1.00 26.36 435 HIS A C 1
ATOM 1479 O O . HIS A 1 184 ? 25.426 14.772 6.545 1.00 28.35 435 HIS A O 1
ATOM 1486 N N . VAL A 1 185 ? 24.540 14.207 4.547 1.00 18.40 436 VAL A N 1
ATOM 1487 C CA . VAL A 1 185 ? 24.409 12.792 4.863 1.00 21.76 436 VAL A CA 1
ATOM 1488 C C . VAL A 1 185 ? 24.654 11.974 3.596 1.00 23.66 436 VAL A C 1
ATOM 1489 O O . VAL A 1 185 ? 24.134 12.304 2.531 1.00 27.50 436 VAL A O 1
ATOM 1493 N N . LYS A 1 186 ? 25.458 10.924 3.706 1.00 22.32 437 LYS A N 1
ATOM 1494 C CA . LYS A 1 186 ? 25.695 10.036 2.576 1.00 21.24 437 LYS A CA 1
ATOM 1495 C C . LYS A 1 186 ? 24.838 8.809 2.837 1.00 22.58 437 LYS A C 1
ATOM 1496 O O . LYS A 1 186 ? 24.929 8.213 3.909 1.00 22.67 437 LYS A O 1
ATOM 1502 N N . HIS A 1 187 ? 24.022 8.440 1.858 1.00 21.80 438 HIS A N 1
ATOM 1503 C CA . HIS A 1 187 ? 23.132 7.287 1.943 1.00 22.92 438 HIS A CA 1
ATOM 1504 C C . HIS A 1 187 ? 23.683 6.170 1.063 1.00 25.65 438 HIS A C 1
ATOM 1505 O O . HIS A 1 187 ? 23.831 6.344 -0.156 1.00 22.82 438 HIS A O 1
ATOM 1512 N N . TYR A 1 188 ? 24.020 5.041 1.688 1.00 16.95 439 TYR A N 1
ATOM 1513 C CA . TYR A 1 188 ? 24.531 3.880 0.970 1.00 18.02 439 TYR A CA 1
ATOM 1514 C C . TYR A 1 188 ? 23.419 2.865 0.868 1.00 21.34 439 TYR A C 1
ATOM 1515 O O . TYR A 1 188 ? 22.866 2.445 1.891 1.00 19.86 439 TYR A O 1
ATOM 1524 N N . TRP A 1 189 ? 23.093 2.444 -0.347 1.00 17.90 440 TRP A N 1
ATOM 1525 C CA . TRP A 1 189 ? 22.056 1.451 -0.494 1.00 16.90 440 TRP A CA 1
ATOM 1526 C C . TRP A 1 189 ? 22.668 0.187 -1.078 1.00 22.36 440 TRP A C 1
ATOM 1527 O O . TRP A 1 189 ? 23.025 0.136 -2.257 1.00 19.55 440 TRP A O 1
ATOM 1538 N N . TYR A 1 190 ? 22.806 -0.821 -0.217 1.00 21.86 441 TYR A N 1
ATOM 1539 C CA . TYR A 1 190 ? 23.376 -2.112 -0.572 1.00 19.79 441 TYR A CA 1
ATOM 1540 C C . TYR A 1 190 ? 22.178 -2.980 -0.936 1.00 25.88 441 TYR A C 1
ATOM 1541 O O . TYR A 1 190 ? 21.385 -3.340 -0.065 1.00 22.86 441 TYR A O 1
ATOM 1550 N N . THR A 1 191 ? 22.069 -3.331 -2.216 1.00 22.91 442 THR A N 1
ATOM 1551 C CA . THR A 1 191 ? 20.932 -4.091 -2.717 1.00 24.17 442 THR A CA 1
ATOM 1552 C C . THR A 1 191 ? 21.163 -5.535 -3.110 1.00 26.29 442 THR A C 1
ATOM 1553 O O . THR A 1 191 ? 20.202 -6.268 -3.342 1.00 33.54 442 THR A O 1
ATOM 1557 N N . SER A 1 192 ? 22.412 -5.965 -3.178 1.00 30.57 443 SER A N 1
ATOM 1558 C CA . SER A 1 192 ? 22.678 -7.324 -3.624 1.00 29.65 443 SER A CA 1
ATOM 1559 C C . SER A 1 192 ? 22.664 -8.466 -2.618 1.00 29.92 443 SER A C 1
ATOM 1560 O O . SER A 1 192 ? 22.948 -9.597 -2.994 1.00 31.91 443 SER A O 1
ATOM 1563 N N . TRP A 1 193 ? 22.338 -8.203 -1.354 1.00 26.24 444 TRP A N 1
ATOM 1564 C CA . TRP A 1 193 ? 22.310 -9.290 -0.372 1.00 24.88 444 TRP A CA 1
ATOM 1565 C C . TRP A 1 193 ? 21.277 -10.303 -0.886 1.00 23.62 444 TRP A C 1
ATOM 1566 O O . TRP A 1 193 ? 20.135 -9.932 -1.180 1.00 22.15 444 TRP A O 1
ATOM 1577 N N . PRO A 1 194 ? 21.669 -11.583 -1.026 1.00 31.25 445 PRO A N 1
ATOM 1578 C CA . PRO A 1 194 ? 20.729 -12.601 -1.523 1.00 33.96 445 PRO A CA 1
ATOM 1579 C C . PRO A 1 194 ? 19.444 -12.728 -0.714 1.00 33.46 445 PRO A C 1
ATOM 1580 O O . PRO A 1 194 ? 19.439 -12.545 0.504 1.00 31.63 445 PRO A O 1
ATOM 1584 N N . ASP A 1 195 ? 18.347 -13.041 -1.400 1.00 21.92 446 ASP A N 1
ATOM 1585 C CA . ASP A 1 195 ? 17.059 -13.193 -0.725 1.00 24.96 446 ASP A CA 1
ATOM 1586 C C . ASP A 1 195 ? 16.978 -14.395 0.219 1.00 23.41 446 ASP A C 1
ATOM 1587 O O . ASP A 1 195 ? 16.237 -14.346 1.206 1.00 26.38 446 ASP A O 1
ATOM 1592 N N . HIS A 1 196 ? 17.727 -15.459 -0.075 1.00 21.47 447 HIS A N 1
ATOM 1593 C CA . HIS A 1 196 ? 17.648 -16.683 0.734 1.00 26.87 447 HIS A CA 1
ATOM 1594 C C . HIS A 1 196 ? 18.947 -17.225 1.339 1.00 26.58 447 HIS A C 1
ATOM 1595 O O . HIS A 1 196 ? 19.040 -18.418 1.636 1.00 24.05 447 HIS A O 1
ATOM 1602 N N . LYS A 1 197 ? 19.950 -16.376 1.506 1.00 23.30 448 LYS A N 1
ATOM 1603 C CA . LYS A 1 197 ? 21.198 -16.829 2.100 1.00 23.27 448 LYS A CA 1
ATOM 1604 C C . LYS A 1 197 ? 22.089 -15.625 2.269 1.00 23.57 448 LYS A C 1
ATOM 1605 O O . LYS A 1 197 ? 21.753 -14.529 1.827 1.00 23.86 448 LYS A O 1
ATOM 1611 N N . THR A 1 198 ? 23.227 -15.831 2.913 1.00 25.20 449 THR A N 1
ATOM 1612 C CA . THR A 1 198 ? 24.170 -14.745 3.106 1.00 22.07 449 THR A CA 1
ATOM 1613 C C . THR A 1 198 ? 24.961 -14.560 1.805 1.00 24.11 449 THR A C 1
ATOM 1614 O O . THR A 1 198 ? 24.984 -15.457 0.951 1.00 22.51 449 THR A O 1
ATOM 1618 N N . PRO A 1 199 ? 25.600 -13.388 1.618 1.00 22.70 450 PRO A N 1
ATOM 1619 C CA . PRO A 1 199 ? 26.373 -13.163 0.391 1.00 23.18 450 PRO A CA 1
ATOM 1620 C C . PRO A 1 199 ? 27.386 -14.276 0.143 1.00 24.05 450 PRO A C 1
ATOM 1621 O O . PRO A 1 199 ? 28.002 -14.787 1.082 1.00 22.98 450 PRO A O 1
ATOM 1625 N N . ASP A 1 200 ? 27.547 -14.666 -1.119 1.00 30.61 451 ASP A N 1
ATOM 1626 C CA . ASP A 1 200 ? 28.516 -15.705 -1.458 1.00 33.06 451 ASP A CA 1
ATOM 1627 C C . ASP A 1 200 ? 29.917 -15.159 -1.199 1.00 30.49 451 ASP A C 1
ATOM 1628 O O . ASP A 1 200 ? 30.809 -15.891 -0.777 1.00 35.26 451 ASP A O 1
ATOM 1633 N N . SER A 1 201 ? 30.107 -13.871 -1.468 1.00 26.12 452 SER A N 1
ATOM 1634 C CA . SER A 1 201 ? 31.391 -13.217 -1.222 1.00 22.40 452 SER A CA 1
ATOM 1635 C C . SER A 1 201 ? 31.215 -12.006 -0.298 1.00 24.38 452 SER A C 1
ATOM 1636 O O . SER A 1 201 ? 30.267 -11.228 -0.451 1.00 20.81 452 SER A O 1
ATOM 1639 N N . ALA A 1 202 ? 32.140 -11.845 0.647 1.00 23.95 453 ALA A N 1
ATOM 1640 C CA . ALA A 1 202 ? 32.089 -10.736 1.598 1.00 21.35 453 ALA A CA 1
ATOM 1641 C C . ALA A 1 202 ? 32.793 -9.506 1.046 1.00 21.17 453 ALA A C 1
ATOM 1642 O O . ALA A 1 202 ? 32.883 -8.478 1.716 1.00 22.72 453 ALA A O 1
ATOM 1644 N N . GLN A 1 203 ? 33.279 -9.601 -0.185 1.00 16.96 454 GLN A N 1
ATOM 1645 C CA . GLN A 1 203 ? 33.990 -8.477 -0.792 1.00 19.30 454 GLN A CA 1
ATOM 1646 C C . GLN A 1 203 ? 33.156 -7.189 -0.888 1.00 18.62 454 GLN A C 1
ATOM 1647 O O . GLN A 1 203 ? 33.636 -6.113 -0.555 1.00 18.29 454 GLN A O 1
ATOM 1653 N N . PRO A 1 204 ? 31.895 -7.284 -1.344 1.00 22.74 455 PRO A N 1
ATOM 1654 C CA . PRO A 1 204 ? 31.050 -6.086 -1.457 1.00 23.05 455 PRO A CA 1
ATOM 1655 C C . PRO A 1 204 ? 30.843 -5.411 -0.097 1.00 21.35 455 PRO A C 1
ATOM 1656 O O . PRO A 1 204 ? 30.935 -4.187 0.015 1.00 21.38 455 PRO A O 1
ATOM 1660 N N . LEU A 1 205 ? 30.575 -6.218 0.930 1.00 15.50 456 LEU A N 1
ATOM 1661 C CA . LEU A 1 205 ? 30.376 -5.679 2.269 1.00 20.31 456 LEU A CA 1
ATOM 1662 C C . LEU A 1 205 ? 31.652 -5.010 2.779 1.00 20.06 456 LEU A C 1
ATOM 1663 O O . LEU A 1 205 ? 31.594 -3.929 3.356 1.00 17.64 456 LEU A O 1
ATOM 1668 N N . LEU A 1 206 ? 32.816 -5.628 2.579 1.00 19.67 457 LEU A N 1
ATOM 1669 C CA . LEU A 1 206 ? 34.034 -4.976 3.086 1.00 21.67 457 LEU A CA 1
ATOM 1670 C C . LEU A 1 206 ? 34.336 -3.676 2.350 1.00 22.60 457 LEU A C 1
ATOM 1671 O O . LEU A 1 206 ? 34.968 -2.776 2.905 1.00 22.70 457 LEU A O 1
ATOM 1676 N N . GLN A 1 207 ? 33.877 -3.569 1.106 1.00 19.99 458 GLN A N 1
ATOM 1677 C CA . GLN A 1 207 ? 34.113 -2.362 0.311 1.00 20.65 458 GLN A CA 1
ATOM 1678 C C . GLN A 1 207 ? 33.245 -1.267 0.913 1.00 19.21 458 GLN A C 1
ATOM 1679 O O . GLN A 1 207 ? 33.694 -0.146 1.141 1.00 19.67 458 GLN A O 1
ATOM 1685 N N . LEU A 1 208 ? 31.993 -1.615 1.166 1.00 20.19 459 LEU A N 1
ATOM 1686 C CA . LEU A 1 208 ? 31.053 -0.689 1.778 1.00 19.51 459 LEU A CA 1
ATOM 1687 C C . LEU A 1 208 ? 31.652 -0.283 3.129 1.00 22.85 459 LEU A C 1
ATOM 1688 O O . LEU A 1 208 ? 31.708 0.899 3.479 1.00 21.49 459 LEU A O 1
ATOM 1693 N N . MET A 1 209 ? 32.122 -1.278 3.879 1.00 15.30 460 MET A N 1
ATOM 1694 C CA . MET A 1 209 ? 32.700 -1.015 5.183 1.00 18.92 460 MET A CA 1
ATOM 1695 C C . MET A 1 209 ? 33.813 0.029 5.094 1.00 23.75 460 MET A C 1
ATOM 1696 O O . MET A 1 209 ? 33.830 0.981 5.866 1.00 22.68 460 MET A O 1
ATOM 1701 N N . LEU A 1 210 ? 34.737 -0.140 4.154 1.00 23.29 461 LEU A N 1
ATOM 1702 C CA . LEU A 1 210 ? 35.834 0.809 4.026 1.00 25.56 461 LEU A CA 1
ATOM 1703 C C . LEU A 1 210 ? 35.377 2.208 3.652 1.00 22.57 461 LEU A C 1
ATOM 1704 O O . LEU A 1 210 ? 35.906 3.195 4.172 1.00 25.37 461 LEU A O 1
ATOM 1709 N N . ASP A 1 211 ? 34.393 2.304 2.760 1.00 19.25 462 ASP A N 1
ATOM 1710 C CA . ASP A 1 211 ? 33.866 3.611 2.369 1.00 20.09 462 ASP A CA 1
ATOM 1711 C C . ASP A 1 211 ? 33.284 4.309 3.597 1.00 22.82 462 ASP A C 1
ATOM 1712 O O . ASP A 1 211 ? 33.538 5.482 3.837 1.00 21.80 462 ASP A O 1
ATOM 1717 N N . VAL A 1 212 ? 32.475 3.588 4.368 1.00 19.11 463 VAL A N 1
ATOM 1718 C CA . VAL A 1 212 ? 31.871 4.181 5.549 1.00 18.07 463 VAL A CA 1
ATOM 1719 C C . VAL A 1 212 ? 32.926 4.559 6.567 1.00 17.39 463 VAL A C 1
ATOM 1720 O O . VAL A 1 212 ? 32.813 5.590 7.214 1.00 17.00 463 VAL A O 1
ATOM 1724 N N . GLU A 1 213 ? 33.975 3.751 6.703 1.00 17.58 464 GLU A N 1
ATOM 1725 C CA . GLU A 1 213 ? 35.018 4.098 7.661 1.00 20.15 464 GLU A CA 1
ATOM 1726 C C . GLU A 1 213 ? 35.692 5.420 7.309 1.00 22.00 464 GLU A C 1
ATOM 1727 O O . GLU A 1 213 ? 35.978 6.227 8.195 1.00 20.31 464 GLU A O 1
ATOM 1733 N N . GLU A 1 214 ? 35.960 5.647 6.027 1.00 24.56 465 GLU A N 1
ATOM 1734 C CA . GLU A 1 214 ? 36.581 6.909 5.624 1.00 27.62 465 GLU A CA 1
ATOM 1735 C C . GLU A 1 214 ? 35.642 8.059 5.964 1.00 25.67 465 GLU A C 1
ATOM 1736 O O . GLU A 1 214 ? 36.083 9.141 6.351 1.00 21.65 465 GLU A O 1
ATOM 1742 N N . ASP A 1 215 ? 34.339 7.823 5.830 1.00 24.29 466 ASP A N 1
ATOM 1743 C CA . ASP A 1 215 ? 33.364 8.845 6.181 1.00 23.50 466 ASP A CA 1
ATOM 1744 C C . ASP A 1 215 ? 33.475 9.127 7.675 1.00 25.88 466 ASP A C 1
ATOM 1745 O O . ASP A 1 215 ? 33.492 10.280 8.099 1.00 23.64 466 ASP A O 1
ATOM 1750 N N . ARG A 1 216 ? 33.547 8.072 8.483 1.00 23.50 467 ARG A N 1
ATOM 1751 C CA . ARG A 1 216 ? 33.615 8.285 9.920 1.00 23.55 467 ARG A CA 1
ATOM 1752 C C . ARG A 1 216 ? 34.872 9.047 10.304 1.00 26.87 467 ARG A C 1
ATOM 1753 O O . ARG A 1 216 ? 34.817 9.952 11.127 1.00 27.23 467 ARG A O 1
ATOM 1761 N N . LEU A 1 217 ? 35.999 8.692 9.694 1.00 25.88 468 LEU A N 1
ATOM 1762 C CA . LEU A 1 217 ? 37.260 9.358 9.988 1.00 31.96 468 LEU A CA 1
ATOM 1763 C C . LEU A 1 217 ? 37.206 10.857 9.701 1.00 30.61 468 LEU A C 1
ATOM 1764 O O . LEU A 1 217 ? 37.869 11.651 10.366 1.00 34.28 468 LEU A O 1
ATOM 1769 N N . ALA A 1 218 ? 36.408 11.243 8.717 1.00 26.58 469 ALA A N 1
ATOM 1770 C CA . ALA A 1 218 ? 36.281 12.640 8.351 1.00 26.52 469 ALA A CA 1
ATOM 1771 C C . ALA A 1 218 ? 35.085 13.310 9.024 1.00 28.51 469 ALA A C 1
ATOM 1772 O O . ALA A 1 218 ? 34.793 14.476 8.759 1.00 27.43 469 ALA A O 1
ATOM 1774 N N . SER A 1 219 ? 34.388 12.585 9.892 1.00 23.66 470 SER A N 1
ATOM 1775 C CA . SER A 1 219 ? 33.204 13.153 10.536 1.00 24.01 470 SER A CA 1
ATOM 1776 C C . SER A 1 219 ? 33.328 13.219 12.044 1.00 26.72 470 SER A C 1
ATOM 1777 O O . SER A 1 219 ? 32.345 13.027 12.762 1.00 21.11 470 SER A O 1
ATOM 1780 N N . GLU A 1 220 ? 34.534 13.467 12.537 1.00 32.50 471 GLU A N 1
ATOM 1781 C CA . GLU A 1 220 ? 34.722 13.562 13.972 1.00 37.22 471 GLU A CA 1
ATOM 1782 C C . GLU A 1 220 ? 33.894 14.747 14.462 1.00 33.01 471 GLU A C 1
ATOM 1783 O O . GLU A 1 220 ? 33.864 15.802 13.829 1.00 31.45 471 GLU A O 1
ATOM 1789 N N . GLY A 1 221 ? 33.207 14.568 15.580 1.00 35.22 472 GLY A N 1
ATOM 1790 C CA . GLY A 1 221 ? 32.386 15.647 16.097 1.00 33.76 472 GLY A CA 1
ATOM 1791 C C . GLY A 1 221 ? 30.935 15.471 15.686 1.00 30.85 472 GLY A C 1
ATOM 1792 O O . GLY A 1 221 ? 30.046 16.102 16.262 1.00 29.35 472 GLY A O 1
ATOM 1793 N N . ARG A 1 222 ? 30.692 14.623 14.687 1.00 23.81 473 ARG A N 1
ATOM 1794 C CA . ARG A 1 222 ? 29.327 14.379 14.239 1.00 21.83 473 ARG A CA 1
ATOM 1795 C C . ARG A 1 222 ? 28.740 13.165 14.938 1.00 21.58 473 ARG A C 1
ATOM 1796 O O . ARG A 1 222 ? 29.397 12.555 15.781 1.00 17.88 473 ARG A O 1
ATOM 1804 N N . GLY A 1 223 ? 27.501 12.825 14.589 1.00 16.89 474 GLY A N 1
ATOM 1805 C CA . GLY A 1 223 ? 26.817 11.723 15.245 1.00 18.86 474 GLY A CA 1
ATOM 1806 C C . GLY A 1 223 ? 27.055 10.306 14.769 1.00 18.38 474 GLY A C 1
ATOM 1807 O O . GLY A 1 223 ? 27.916 10.033 13.929 1.00 19.38 474 GLY A O 1
ATOM 1808 N N . PRO A 1 224 ? 26.269 9.363 15.299 1.00 17.87 475 PRO A N 1
ATOM 1809 C CA . PRO A 1 224 ? 26.418 7.961 14.913 1.00 19.70 475 PRO A CA 1
ATOM 1810 C C . PRO A 1 224 ? 25.989 7.655 13.483 1.00 15.80 475 PRO A C 1
ATOM 1811 O O . PRO A 1 224 ? 25.144 8.335 12.913 1.00 19.50 475 PRO A O 1
ATOM 1815 N N . VAL A 1 225 ? 26.608 6.632 12.910 1.00 12.91 476 VAL A N 1
ATOM 1816 C CA . VAL A 1 225 ? 26.263 6.168 11.577 1.00 13.15 476 VAL A CA 1
ATOM 1817 C C . VAL A 1 225 ? 24.976 5.363 11.751 1.00 15.51 476 VAL A C 1
ATOM 1818 O O . VAL A 1 225 ? 24.912 4.512 12.632 1.00 13.61 476 VAL A O 1
ATOM 1822 N N . VAL A 1 226 ? 23.962 5.626 10.930 1.00 13.65 477 VAL A N 1
ATOM 1823 C CA . VAL A 1 226 ? 22.686 4.887 11.024 1.00 14.31 477 VAL A CA 1
ATOM 1824 C C . VAL A 1 226 ? 22.742 3.661 10.119 1.00 14.22 477 VAL A C 1
ATOM 1825 O O . VAL A 1 226 ? 23.138 3.769 8.965 1.00 15.63 477 VAL A O 1
ATOM 1829 N N . VAL A 1 227 ? 22.349 2.493 10.629 1.00 13.15 478 VAL A N 1
ATOM 1830 C CA . VAL A 1 227 ? 22.364 1.283 9.812 1.00 9.44 478 VAL A CA 1
ATOM 1831 C C . VAL A 1 227 ? 21.013 0.596 9.943 1.00 13.65 478 VAL A C 1
ATOM 1832 O O . VAL A 1 227 ? 20.478 0.492 11.046 1.00 12.39 478 VAL A O 1
ATOM 1836 N N . HIS A 1 228 ? 20.439 0.163 8.827 1.00 14.39 479 HIS A N 1
ATOM 1837 C CA . HIS A 1 228 ? 19.167 -0.544 8.899 1.00 13.99 479 HIS A CA 1
ATOM 1838 C C . HIS A 1 228 ? 19.012 -1.525 7.761 1.00 14.47 479 HIS A C 1
ATOM 1839 O O . HIS A 1 228 ? 19.680 -1.419 6.745 1.00 13.86 479 HIS A O 1
ATOM 1846 N N . CYS A 1 229 ? 18.146 -2.502 7.972 1.00 14.26 480 CYS A N 1
ATOM 1847 C CA . CYS A 1 229 ? 17.823 -3.496 6.958 1.00 15.12 480 CYS A CA 1
ATOM 1848 C C . CYS A 1 229 ? 16.309 -3.541 7.094 1.00 15.94 480 CYS A C 1
ATOM 1849 O O . CYS A 1 229 ? 15.670 -2.498 6.985 1.00 16.86 480 CYS A O 1
ATOM 1852 N N . SER A 1 230 ? 15.725 -4.702 7.361 1.00 17.95 481 SER A N 1
ATOM 1853 C CA . SER A 1 230 ? 14.276 -4.736 7.542 1.00 16.43 481 SER A CA 1
ATOM 1854 C C . SER A 1 230 ? 13.945 -4.652 9.036 1.00 13.09 481 SER A C 1
ATOM 1855 O O . SER A 1 230 ? 13.336 -3.683 9.480 1.00 17.11 481 SER A O 1
ATOM 1858 N N . ALA A 1 231 ? 14.340 -5.657 9.816 1.00 13.41 482 ALA A N 1
ATOM 1859 C CA . ALA A 1 231 ? 14.065 -5.624 11.264 1.00 16.28 482 ALA A CA 1
ATOM 1860 C C . ALA A 1 231 ? 15.144 -4.836 12.005 1.00 17.45 482 ALA A C 1
ATOM 1861 O O . ALA A 1 231 ? 14.988 -4.528 13.184 1.00 15.93 482 ALA A O 1
ATOM 1863 N N . GLY A 1 232 ? 16.237 -4.523 11.311 1.00 14.73 483 GLY A N 1
ATOM 1864 C CA . GLY A 1 232 ? 17.318 -3.770 11.939 1.00 9.96 483 GLY A CA 1
ATOM 1865 C C . GLY A 1 232 ? 18.187 -4.552 12.915 1.00 10.64 483 GLY A C 1
ATOM 1866 O O . GLY A 1 232 ? 18.748 -3.972 13.853 1.00 13.33 483 GLY A O 1
ATOM 1867 N N . ILE A 1 233 ? 18.304 -5.859 12.719 1.00 10.43 484 ILE A N 1
ATOM 1868 C CA . ILE A 1 233 ? 19.150 -6.672 13.597 1.00 12.68 484 ILE A CA 1
ATOM 1869 C C . ILE A 1 233 ? 20.039 -7.698 12.887 1.00 12.28 484 ILE A C 1
ATOM 1870 O O . ILE A 1 233 ? 21.159 -7.976 13.319 1.00 12.58 484 ILE A O 1
ATOM 1875 N N . GLY A 1 234 ? 19.533 -8.275 11.806 1.00 12.23 485 GLY A N 1
ATOM 1876 C CA . GLY A 1 234 ? 20.286 -9.320 11.124 1.00 12.23 485 GLY A CA 1
ATOM 1877 C C . GLY A 1 234 ? 21.412 -8.777 10.279 1.00 11.37 485 GLY A C 1
ATOM 1878 O O . GLY A 1 234 ? 22.557 -8.775 10.698 1.00 14.08 485 GLY A O 1
ATOM 1879 N N . ARG A 1 235 ? 21.081 -8.322 9.075 1.00 11.31 486 ARG A N 1
ATOM 1880 C CA . ARG A 1 235 ? 22.094 -7.766 8.195 1.00 12.98 486 ARG A CA 1
ATOM 1881 C C . ARG A 1 235 ? 22.717 -6.575 8.889 1.00 16.92 486 ARG A C 1
ATOM 1882 O O . ARG A 1 235 ? 23.922 -6.362 8.804 1.00 17.34 486 ARG A O 1
ATOM 1890 N N . THR A 1 236 ? 21.890 -5.803 9.590 1.00 12.55 487 THR A N 1
ATOM 1891 C CA . THR A 1 236 ? 22.398 -4.652 10.314 1.00 10.77 487 THR A CA 1
ATOM 1892 C C . THR A 1 236 ? 23.460 -5.081 11.317 1.00 8.91 487 THR A C 1
ATOM 1893 O O . THR A 1 236 ? 24.537 -4.486 11.389 1.00 12.77 487 THR A O 1
ATOM 1897 N N . GLY A 1 237 ? 23.158 -6.114 12.092 1.00 11.38 488 GLY A N 1
ATOM 1898 C CA . GLY A 1 237 ? 24.123 -6.598 13.064 1.00 11.93 488 GLY A CA 1
ATOM 1899 C C . GLY A 1 237 ? 25.382 -7.128 12.383 1.00 14.57 488 GLY A C 1
ATOM 1900 O O . GLY A 1 237 ? 26.496 -6.969 12.898 1.00 11.02 488 GLY A O 1
ATOM 1901 N N . CYS A 1 238 ? 25.220 -7.758 11.225 1.00 12.93 489 CYS A N 1
ATOM 1902 C CA . CYS A 1 238 ? 26.382 -8.285 10.502 1.00 12.18 489 CYS A CA 1
ATOM 1903 C C . CYS A 1 238 ? 27.313 -7.167 10.075 1.00 11.44 489 CYS A C 1
ATOM 1904 O O . CYS A 1 238 ? 28.536 -7.301 10.153 1.00 12.60 489 CYS A O 1
ATOM 1907 N N . PHE A 1 239 ? 26.734 -6.079 9.580 1.00 8.71 490 PHE A N 1
ATOM 1908 C CA . PHE A 1 239 ? 27.543 -4.958 9.125 1.00 8.30 490 PHE A CA 1
ATOM 1909 C C . PHE A 1 239 ? 28.324 -4.336 10.281 1.00 14.45 490 PHE A C 1
ATOM 1910 O O . PHE A 1 239 ? 29.514 -4.035 10.167 1.00 12.11 490 PHE A O 1
ATOM 1918 N N . ILE A 1 240 ? 27.644 -4.116 11.400 1.00 8.69 491 ILE A N 1
ATOM 1919 C CA . ILE A 1 240 ? 28.310 -3.501 12.533 1.00 10.71 491 ILE A CA 1
ATOM 1920 C C . ILE A 1 240 ? 29.344 -4.426 13.172 1.00 9.53 491 ILE A C 1
ATOM 1921 O O . ILE A 1 240 ? 30.459 -4.000 13.456 1.00 12.86 491 ILE A O 1
ATOM 1926 N N . ALA A 1 241 ? 28.999 -5.692 13.386 1.00 9.04 492 ALA A N 1
ATOM 1927 C CA . ALA A 1 241 ? 29.967 -6.624 13.986 1.00 10.42 492 ALA A CA 1
ATOM 1928 C C . ALA A 1 241 ? 31.217 -6.719 13.102 1.00 11.91 492 ALA A C 1
ATOM 1929 O O . ALA A 1 241 ? 32.347 -6.753 13.585 1.00 11.10 492 ALA A O 1
ATOM 1931 N N . THR A 1 242 ? 31.012 -6.771 11.796 1.00 11.54 493 THR A N 1
ATOM 1932 C CA . THR A 1 242 ? 32.147 -6.866 10.872 1.00 14.42 493 THR A CA 1
ATOM 1933 C C . THR A 1 242 ? 33.001 -5.602 10.977 1.00 16.23 493 THR A C 1
ATOM 1934 O O . THR A 1 242 ? 34.233 -5.678 11.007 1.00 13.46 493 THR A O 1
ATOM 1938 N N . SER A 1 243 ? 32.349 -4.439 11.044 1.00 11.48 494 SER A N 1
ATOM 1939 C CA . SER A 1 243 ? 33.093 -3.184 11.145 1.00 12.04 494 SER A CA 1
ATOM 1940 C C . SER A 1 243 ? 33.938 -3.149 12.414 1.00 12.80 494 SER A C 1
ATOM 1941 O O . SER A 1 243 ? 35.106 -2.736 12.391 1.00 14.11 494 SER A O 1
ATOM 1944 N N . ILE A 1 244 ? 33.342 -3.563 13.526 1.00 8.19 495 ILE A N 1
ATOM 1945 C CA . ILE A 1 244 ? 34.054 -3.565 14.809 1.00 9.96 495 ILE A CA 1
ATOM 1946 C C . ILE A 1 244 ? 35.174 -4.600 14.837 1.00 14.75 495 ILE A C 1
ATOM 1947 O O . ILE A 1 244 ? 36.283 -4.323 15.316 1.00 13.20 495 ILE A O 1
ATOM 1952 N N . GLY A 1 245 ? 34.892 -5.796 14.328 1.00 13.21 496 GLY A N 1
ATOM 1953 C CA . GLY A 1 245 ? 35.910 -6.842 14.330 1.00 11.42 496 GLY A CA 1
ATOM 1954 C C . GLY A 1 245 ? 37.049 -6.544 13.375 1.00 15.82 496 GLY A C 1
ATOM 1955 O O . GLY A 1 245 ? 38.183 -6.895 13.660 1.00 11.67 496 GLY A O 1
ATOM 1956 N N . CYS A 1 246 ? 36.778 -5.912 12.238 1.00 10.31 497 CYS A N 1
ATOM 1957 C CA . CYS A 1 246 ? 37.885 -5.597 11.332 1.00 12.63 497 CYS A CA 1
ATOM 1958 C C . CYS A 1 246 ? 38.814 -4.560 11.956 1.00 15.70 497 CYS A C 1
ATOM 1959 O O . CYS A 1 246 ? 40.023 -4.559 11.702 1.00 13.19 497 CYS A O 1
ATOM 1962 N N . GLN A 1 247 ? 38.255 -3.679 12.776 1.00 14.04 498 GLN A N 1
ATOM 1963 C CA . GLN A 1 247 ? 39.086 -2.675 13.432 1.00 14.21 498 GLN A CA 1
ATOM 1964 C C . GLN A 1 247 ? 39.943 -3.367 14.493 1.00 13.58 498 GLN A C 1
ATOM 1965 O O . GLN A 1 247 ? 41.115 -3.039 14.668 1.00 14.86 498 GLN A O 1
ATOM 1971 N N . GLN A 1 248 ? 39.376 -4.340 15.196 1.00 10.75 499 GLN A N 1
ATOM 1972 C CA . GLN A 1 248 ? 40.166 -5.038 16.208 1.00 11.01 499 GLN A CA 1
ATOM 1973 C C . GLN A 1 248 ? 41.305 -5.799 15.544 1.00 15.99 499 GLN A C 1
ATOM 1974 O O . GLN A 1 248 ? 42.432 -5.806 16.051 1.00 17.51 499 GLN A O 1
ATOM 1980 N N . LEU A 1 249 ? 41.020 -6.439 14.411 1.00 11.93 500 LEU A N 1
ATOM 1981 C CA . LEU A 1 249 ? 42.054 -7.192 13.693 1.00 15.83 500 LEU A CA 1
ATOM 1982 C C . LEU A 1 249 ? 43.171 -6.272 13.236 1.00 17.30 500 LEU A C 1
ATOM 1983 O O . LEU A 1 249 ? 44.339 -6.614 13.337 1.00 15.36 500 LEU A O 1
ATOM 1988 N N . LYS A 1 250 ? 42.799 -5.108 12.719 1.00 18.10 501 LYS A N 1
ATOM 1989 C CA . LYS A 1 250 ? 43.780 -4.171 12.210 1.00 22.37 501 LYS A CA 1
ATOM 1990 C C . LYS A 1 250 ? 44.632 -3.551 13.312 1.00 22.81 501 LYS A C 1
ATOM 1991 O O . LYS A 1 250 ? 45.837 -3.360 13.141 1.00 25.73 501 LYS A O 1
ATOM 1997 N N . GLU A 1 251 ? 44.012 -3.252 14.445 1.00 19.22 502 GLU A N 1
ATOM 1998 C CA . GLU A 1 251 ? 44.738 -2.609 15.534 1.00 22.07 502 GLU A CA 1
ATOM 1999 C C . GLU A 1 251 ? 45.420 -3.564 16.506 1.00 25.26 502 GLU A C 1
ATOM 2000 O O . GLU A 1 251 ? 46.507 -3.264 17.014 1.00 24.18 502 GLU A O 1
ATOM 2006 N N . GLU A 1 252 ? 44.803 -4.722 16.742 1.00 18.32 503 GLU A N 1
ATOM 2007 C CA . GLU A 1 252 ? 45.335 -5.689 17.699 1.00 18.11 503 GLU A CA 1
ATOM 2008 C C . GLU A 1 252 ? 45.854 -7.003 17.126 1.00 18.02 503 GLU A C 1
ATOM 2009 O O . GLU A 1 252 ? 46.519 -7.747 17.836 1.00 13.47 503 GLU A O 1
ATOM 2015 N N . GLY A 1 253 ? 45.516 -7.314 15.874 1.00 18.37 504 GLY A N 1
ATOM 2016 C CA . GLY A 1 253 ? 45.960 -8.571 15.287 1.00 17.31 504 GLY A CA 1
ATOM 2017 C C . GLY A 1 253 ? 45.151 -9.789 15.735 1.00 19.30 504 GLY A C 1
ATOM 2018 O O . GLY A 1 253 ? 45.512 -10.929 15.432 1.00 18.86 504 GLY A O 1
ATOM 2019 N N . VAL A 1 254 ? 44.060 -9.557 16.462 1.00 13.38 505 VAL A N 1
ATOM 2020 C CA . VAL A 1 254 ? 43.175 -10.629 16.937 1.00 10.99 505 VAL A CA 1
ATOM 2021 C C . VAL A 1 254 ? 41.732 -10.122 16.846 1.00 14.27 505 VAL A C 1
ATOM 2022 O O . VAL A 1 254 ? 41.515 -8.938 16.579 1.00 15.13 505 VAL A O 1
ATOM 2026 N N . VAL A 1 255 ? 40.759 -11.012 17.054 1.00 11.69 506 VAL A N 1
ATOM 2027 C CA . VAL A 1 255 ? 39.351 -10.608 17.046 1.00 12.21 506 VAL A CA 1
ATOM 2028 C C . VAL A 1 255 ? 38.513 -11.471 17.991 1.00 15.08 506 VAL A C 1
ATOM 2029 O O . VAL A 1 255 ? 38.644 -12.689 18.002 1.00 17.77 506 VAL A O 1
ATOM 2033 N N . ASP A 1 256 ? 37.660 -10.834 18.793 1.00 15.83 507 ASP A N 1
ATOM 2034 C CA . ASP A 1 256 ? 36.778 -11.555 19.709 1.00 13.88 507 ASP A CA 1
ATOM 2035 C C . ASP A 1 256 ? 35.358 -11.341 19.172 1.00 15.03 507 ASP A C 1
ATOM 2036 O O . ASP A 1 256 ? 34.638 -10.468 19.632 1.00 11.36 507 ASP A O 1
ATOM 2041 N N . ALA A 1 257 ? 34.975 -12.139 18.177 1.00 12.02 508 ALA A N 1
ATOM 2042 C CA . ALA A 1 257 ? 33.670 -12.011 17.556 1.00 15.61 508 ALA A CA 1
ATOM 2043 C C . ALA A 1 257 ? 32.552 -12.350 18.522 1.00 15.84 508 ALA A C 1
ATOM 2044 O O . ALA A 1 257 ? 31.512 -11.700 18.507 1.00 13.45 508 ALA A O 1
ATOM 2046 N N . LEU A 1 258 ? 32.778 -13.341 19.381 1.00 13.14 509 LEU A N 1
ATOM 2047 C CA . LEU A 1 258 ? 31.757 -13.741 20.354 1.00 11.50 509 LEU A CA 1
ATOM 2048 C C . LEU A 1 258 ? 31.462 -12.569 21.283 1.00 12.99 509 LEU A C 1
ATOM 2049 O O . LEU A 1 258 ? 30.311 -12.250 21.550 1.00 13.40 509 LEU A O 1
ATOM 2054 N N . SER A 1 259 ? 32.515 -11.936 21.791 1.00 10.68 510 SER A N 1
ATOM 2055 C CA . SER A 1 259 ? 32.333 -10.786 22.662 1.00 12.24 510 SER A CA 1
ATOM 2056 C C . SER A 1 259 ? 31.646 -9.648 21.895 1.00 11.56 510 SER A C 1
ATOM 2057 O O . SER A 1 259 ? 30.763 -8.972 22.426 1.00 10.45 510 SER A O 1
ATOM 2060 N N . ILE A 1 260 ? 32.073 -9.414 20.651 1.00 11.42 511 ILE A N 1
ATOM 2061 C CA . ILE A 1 260 ? 31.481 -8.342 19.846 1.00 11.48 511 ILE A CA 1
ATOM 2062 C C . ILE A 1 260 ? 29.986 -8.518 19.665 1.00 12.67 511 ILE A C 1
ATOM 2063 O O . ILE A 1 260 ? 29.199 -7.587 19.889 1.00 11.74 511 ILE A O 1
ATOM 2068 N N . VAL A 1 261 ? 29.586 -9.722 19.290 1.00 11.95 512 VAL A N 1
ATOM 2069 C CA . VAL A 1 261 ? 28.168 -9.993 19.081 1.00 11.63 512 VAL A CA 1
ATOM 2070 C C . VAL A 1 261 ? 27.406 -9.910 20.406 1.00 11.54 512 VAL A C 1
ATOM 2071 O O . VAL A 1 261 ? 26.279 -9.442 20.434 1.00 13.89 512 VAL A O 1
ATOM 2075 N N . CYS A 1 262 ? 28.006 -10.372 21.502 1.00 12.73 513 CYS A N 1
ATOM 2076 C CA . CYS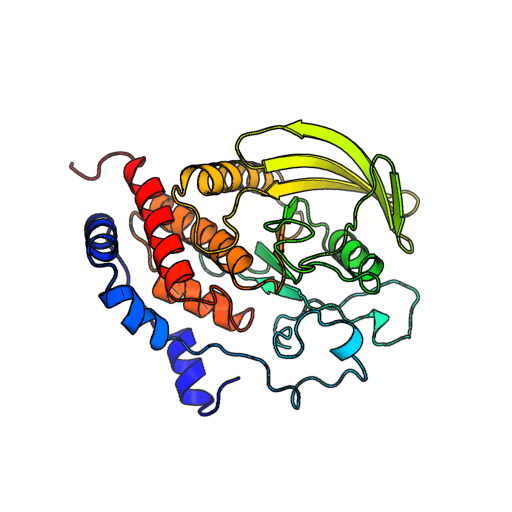 A 1 262 ? 27.342 -10.273 22.804 1.00 12.28 513 CYS A CA 1
ATOM 2077 C C . CYS A 1 262 ? 27.093 -8.790 23.151 1.00 12.95 513 CYS A C 1
ATOM 2078 O O . CYS A 1 262 ? 26.019 -8.422 23.637 1.00 11.87 513 CYS A O 1
ATOM 2081 N N . GLN A 1 263 ? 28.077 -7.936 22.903 1.00 11.94 514 GLN A N 1
ATOM 2082 C CA . GLN A 1 263 ? 27.888 -6.535 23.241 1.00 12.55 514 GLN A CA 1
ATOM 2083 C C . GLN A 1 263 ? 26.812 -5.922 22.349 1.00 14.16 514 GLN A C 1
ATOM 2084 O O . GLN A 1 263 ? 26.031 -5.071 22.796 1.00 12.39 514 GLN A O 1
ATOM 2090 N N . LEU A 1 264 ? 26.747 -6.370 21.098 1.00 8.38 515 LEU A N 1
ATOM 2091 C CA . LEU A 1 264 ? 25.695 -5.876 20.221 1.00 8.78 515 LEU A CA 1
ATOM 2092 C C . LEU A 1 264 ? 24.320 -6.323 20.762 1.00 12.34 515 LEU A C 1
ATOM 2093 O O . LEU A 1 264 ? 23.371 -5.543 20.738 1.00 11.41 515 LEU A O 1
ATOM 2098 N N . ARG A 1 265 ? 24.211 -7.568 21.240 1.00 12.32 516 ARG A N 1
ATOM 2099 C CA . ARG A 1 265 ? 22.924 -8.061 21.789 1.00 11.03 516 ARG A CA 1
ATOM 2100 C C . ARG A 1 265 ? 22.516 -7.202 22.984 1.00 12.82 516 ARG A C 1
ATOM 2101 O O . ARG A 1 265 ? 21.333 -6.969 23.228 1.00 10.19 516 ARG A O 1
ATOM 2109 N N . VAL A 1 266 ? 23.502 -6.754 23.752 1.00 14.38 517 VAL A N 1
ATOM 2110 C CA . VAL A 1 266 ? 23.217 -5.911 24.910 1.00 11.84 517 VAL A CA 1
ATOM 2111 C C . VAL A 1 266 ? 22.591 -4.585 24.465 1.00 14.14 517 VAL A C 1
ATOM 2112 O O . VAL A 1 266 ? 21.668 -4.050 25.112 1.00 9.79 517 VAL A O 1
ATOM 2116 N N . ASP A 1 267 ? 23.117 -4.035 23.371 1.00 10.49 518 ASP A N 1
ATOM 2117 C CA . ASP A 1 267 ? 22.629 -2.752 22.837 1.00 10.48 518 ASP A CA 1
ATOM 2118 C C . ASP A 1 267 ? 21.281 -2.832 22.103 1.00 13.16 518 ASP A C 1
ATOM 2119 O O . ASP A 1 267 ? 20.472 -1.880 22.129 1.00 10.60 518 ASP A O 1
ATOM 2124 N N . ARG A 1 268 ? 21.050 -3.959 21.434 1.00 9.32 519 ARG A N 1
ATOM 2125 C CA . ARG A 1 268 ? 19.803 -4.171 20.710 1.00 11.70 519 ARG A CA 1
ATOM 2126 C C . ARG A 1 268 ? 19.526 -5.656 20.596 1.00 10.84 519 ARG A C 1
ATOM 2127 O O . ARG A 1 268 ? 20.298 -6.418 19.989 1.00 10.23 519 ARG A O 1
ATOM 2135 N N . GLY A 1 269 ? 18.419 -6.077 21.186 1.00 8.11 520 GLY A N 1
ATOM 2136 C CA . GLY A 1 269 ? 18.089 -7.491 21.165 1.00 12.95 520 GLY A CA 1
ATOM 2137 C C . GLY A 1 269 ? 18.017 -8.112 19.787 1.00 12.14 520 GLY A C 1
ATOM 2138 O O . GLY A 1 269 ? 17.370 -7.574 18.890 1.00 11.17 520 GLY A O 1
ATOM 2139 N N . GLY A 1 270 ? 18.711 -9.237 19.618 1.00 11.09 521 GLY A N 1
ATOM 2140 C CA . GLY A 1 270 ? 18.688 -9.934 18.347 1.00 11.69 521 GLY A CA 1
ATOM 2141 C C . GLY A 1 270 ? 19.759 -9.626 17.312 1.00 11.90 521 GLY A C 1
ATOM 2142 O O . GLY A 1 270 ? 19.800 -10.287 16.279 1.00 10.76 521 GLY A O 1
ATOM 2143 N N . MET A 1 271 ? 20.627 -8.651 17.565 1.00 13.59 522 MET A N 1
ATOM 2144 C CA . MET A 1 271 ? 21.687 -8.302 16.600 1.00 10.68 522 MET A CA 1
ATOM 2145 C C . MET A 1 271 ? 22.460 -9.547 16.147 1.00 11.99 522 MET A C 1
ATOM 2146 O O . MET A 1 271 ? 22.946 -10.309 16.983 1.00 10.81 522 MET A O 1
ATOM 2151 N N . VAL A 1 272 ? 22.580 -9.716 14.827 1.00 10.42 523 VAL A N 1
ATOM 2152 C CA . VAL A 1 272 ? 23.184 -10.906 14.183 1.00 9.76 523 VAL A CA 1
ATOM 2153 C C . VAL A 1 272 ? 22.213 -11.983 14.641 1.00 10.49 523 VAL A C 1
ATOM 2154 O O . VAL A 1 272 ? 22.399 -12.669 15.662 1.00 16.16 523 VAL A O 1
ATOM 2158 N N . GLN A 1 273 ? 21.160 -12.101 13.852 1.00 8.91 524 GLN A N 1
ATOM 2159 C CA . GLN A 1 273 ? 20.024 -12.934 14.193 1.00 11.77 524 GLN A CA 1
ATOM 2160 C C . GLN A 1 273 ? 20.008 -14.418 13.861 1.00 14.43 524 GLN A C 1
ATOM 2161 O O . GLN A 1 273 ? 19.279 -15.153 14.511 1.00 15.90 524 GLN A O 1
ATOM 2167 N N . THR A 1 274 ? 20.796 -14.869 12.885 1.00 13.85 525 THR A N 1
ATOM 2168 C CA . THR A 1 274 ? 20.821 -16.305 12.555 1.00 16.41 525 THR A CA 1
ATOM 2169 C C . THR A 1 274 ? 22.236 -16.869 12.603 1.00 22.36 525 THR A C 1
ATOM 2170 O O . THR A 1 274 ? 23.216 -16.118 12.535 1.00 19.44 525 THR A O 1
ATOM 2174 N N . SER A 1 275 ? 22.348 -18.191 12.715 1.00 21.28 526 SER A N 1
ATOM 2175 C CA . SER A 1 275 ? 23.671 -18.816 12.758 1.00 19.24 526 SER A CA 1
ATOM 2176 C C . SER A 1 275 ? 24.378 -18.597 11.425 1.00 18.90 526 SER A C 1
ATOM 2177 O O . SER A 1 275 ? 25.600 -18.471 11.371 1.00 19.27 526 SER A O 1
ATOM 2180 N N . GLU A 1 276 ? 23.614 -18.556 10.338 1.00 16.83 527 GLU A N 1
ATOM 2181 C CA . GLU A 1 276 ? 24.229 -18.326 9.030 1.00 18.48 527 GLU A CA 1
ATOM 2182 C C . GLU A 1 276 ? 24.847 -16.935 9.016 1.00 15.66 527 GLU A C 1
ATOM 2183 O O . GLU A 1 276 ? 25.928 -16.718 8.456 1.00 16.98 527 GLU A O 1
ATOM 2189 N N . GLN A 1 277 ? 24.162 -15.979 9.638 1.00 14.24 528 GLN A N 1
ATOM 2190 C CA . GLN A 1 277 ? 24.690 -14.620 9.696 1.00 13.07 528 GLN A CA 1
ATOM 2191 C C . GLN A 1 277 ? 25.962 -14.582 10.530 1.00 12.77 528 GLN A C 1
ATOM 2192 O O . GLN A 1 277 ? 26.919 -13.902 10.172 1.00 11.78 528 GLN A O 1
ATOM 2198 N N . TYR A 1 278 ? 25.955 -15.310 11.645 1.00 13.70 529 TYR A N 1
ATOM 2199 C CA . TYR A 1 278 ? 27.124 -15.368 12.528 1.00 15.65 529 TYR A CA 1
ATOM 2200 C C . TYR A 1 278 ? 28.309 -15.933 11.741 1.00 16.51 529 TYR A C 1
ATOM 2201 O O . TYR A 1 278 ? 29.430 -15.441 11.845 1.00 15.03 529 TYR A O 1
ATOM 2210 N N . GLU A 1 279 ? 28.064 -16.983 10.961 1.00 13.36 530 GLU A N 1
ATOM 2211 C CA . GLU A 1 279 ? 29.136 -17.561 10.153 1.00 13.63 530 GLU A CA 1
ATOM 2212 C C . GLU A 1 279 ? 29.600 -16.540 9.131 1.00 14.26 530 GLU A C 1
ATOM 2213 O O . GLU A 1 279 ? 30.806 -16.372 8.900 1.00 16.10 530 GLU A O 1
ATOM 2219 N N . PHE A 1 280 ? 28.653 -15.827 8.530 1.00 15.38 531 PHE A N 1
ATOM 2220 C CA . PHE A 1 280 ? 29.014 -14.826 7.530 1.00 11.66 531 PHE A CA 1
ATOM 2221 C C . PHE A 1 280 ? 29.935 -13.756 8.107 1.00 11.42 531 PHE A C 1
ATOM 2222 O O . PHE A 1 280 ? 30.894 -13.327 7.452 1.00 14.17 531 PHE A O 1
ATOM 2230 N N . VAL A 1 281 ? 29.639 -13.292 9.319 1.00 12.45 532 VAL A N 1
ATOM 2231 C CA . VAL A 1 281 ? 30.515 -12.289 9.933 1.00 12.11 532 VAL A CA 1
ATOM 2232 C C . VAL A 1 281 ? 31.943 -12.876 9.992 1.00 13.14 532 VAL A C 1
ATOM 2233 O O . VAL A 1 281 ? 32.915 -12.198 9.659 1.00 13.22 532 VAL A O 1
ATOM 2237 N N . HIS A 1 282 ? 32.075 -14.131 10.416 1.00 15.67 533 HIS A N 1
ATOM 2238 C CA . HIS A 1 282 ? 33.407 -14.728 10.486 1.00 16.09 533 HIS A CA 1
ATOM 2239 C C . HIS A 1 282 ? 34.051 -14.825 9.100 1.00 19.39 533 HIS A C 1
ATOM 2240 O O . HIS A 1 282 ? 35.244 -14.565 8.970 1.00 20.17 533 HIS A O 1
ATOM 2247 N N . HIS A 1 283 ? 33.278 -15.181 8.066 1.00 14.44 534 HIS A N 1
ATOM 2248 C CA . HIS A 1 283 ? 33.836 -15.255 6.716 1.00 17.47 534 HIS A CA 1
ATOM 2249 C C . HIS A 1 283 ? 34.318 -13.874 6.292 1.00 18.04 534 HIS A C 1
ATOM 2250 O O . HIS A 1 283 ? 35.364 -13.738 5.655 1.00 18.86 534 HIS A O 1
ATOM 2257 N N . ALA A 1 284 ? 33.558 -12.840 6.649 1.00 11.81 535 ALA A N 1
ATOM 2258 C CA . ALA A 1 284 ? 33.941 -11.476 6.297 1.00 14.32 535 ALA A CA 1
ATOM 2259 C C . ALA A 1 284 ? 35.223 -11.083 7.030 1.00 14.79 535 ALA A C 1
ATOM 2260 O O . ALA A 1 284 ? 36.103 -10.416 6.465 1.00 12.97 535 ALA A O 1
ATOM 2262 N N . LEU A 1 285 ? 35.329 -11.480 8.295 1.00 14.43 536 LEU A N 1
ATOM 2263 C CA . LEU A 1 285 ? 36.542 -11.183 9.063 1.00 16.74 536 LEU A CA 1
ATOM 2264 C C . LEU A 1 285 ? 37.721 -11.914 8.400 1.00 16.96 536 LEU A C 1
ATOM 2265 O O . LEU A 1 285 ? 38.831 -11.388 8.298 1.00 15.53 536 LEU A O 1
ATOM 2270 N N . CYS A 1 286 ? 37.472 -13.136 7.952 1.00 15.89 537 CYS A N 1
ATOM 2271 C CA . CYS A 1 286 ? 38.526 -13.904 7.293 1.00 17.95 537 CYS A CA 1
ATOM 2272 C C . CYS A 1 286 ? 39.014 -13.265 6.011 1.00 15.69 537 CYS A C 1
ATOM 2273 O O . CYS A 1 286 ? 40.213 -13.300 5.704 1.00 17.16 537 CYS A O 1
ATOM 2276 N N . LEU A 1 287 ? 38.095 -12.708 5.235 1.00 16.61 538 LEU A N 1
ATOM 2277 C CA . LEU A 1 287 ? 38.487 -12.058 3.992 1.00 14.32 538 LEU A CA 1
ATOM 2278 C C . LEU A 1 287 ? 39.342 -10.847 4.340 1.00 18.51 538 LEU A C 1
ATOM 2279 O O . LEU A 1 287 ? 40.359 -10.561 3.692 1.00 21.14 538 LEU A O 1
ATOM 2284 N N . PHE A 1 288 ? 38.929 -10.119 5.374 1.00 15.71 539 PHE A N 1
ATOM 2285 C CA . PHE A 1 288 ? 39.688 -8.952 5.796 1.00 15.24 539 PHE A CA 1
ATOM 2286 C C . PHE A 1 288 ? 41.094 -9.363 6.251 1.00 14.52 539 PHE A C 1
ATOM 2287 O O . PHE A 1 288 ? 42.079 -8.733 5.885 1.00 18.61 539 PHE A O 1
ATOM 2295 N N . GLU A 1 289 ? 41.180 -10.416 7.057 1.00 15.01 540 GLU A N 1
ATOM 2296 C CA . GLU A 1 289 ? 42.466 -10.899 7.570 1.00 18.86 540 GLU A CA 1
ATOM 2297 C C . GLU A 1 289 ? 43.400 -11.315 6.430 1.00 21.68 540 GLU A C 1
ATOM 2298 O O . GLU A 1 289 ? 44.610 -11.083 6.488 1.00 19.90 540 GLU A O 1
ATOM 2304 N N . SER A 1 290 ? 42.830 -11.921 5.392 1.00 18.28 541 SER A N 1
ATOM 2305 C CA . SER A 1 290 ? 43.590 -12.375 4.225 1.00 20.24 541 SER A CA 1
ATOM 2306 C C . SER A 1 290 ? 44.349 -11.246 3.533 1.00 20.51 541 SER A C 1
ATOM 2307 O O . SER A 1 290 ? 45.343 -11.500 2.848 1.00 23.91 541 SER A O 1
ATOM 2310 N N . ARG A 1 291 ? 43.881 -10.013 3.714 1.00 20.54 542 ARG A N 1
ATOM 2311 C CA . ARG A 1 291 ? 44.496 -8.832 3.113 1.00 23.34 542 ARG A CA 1
ATOM 2312 C C . ARG A 1 291 ? 45.485 -8.090 4.019 1.00 24.67 542 ARG A C 1
ATOM 2313 O O . ARG A 1 291 ? 46.130 -7.133 3.582 1.00 27.75 542 ARG A O 1
ATOM 2321 N N . LEU A 1 292 ? 45.604 -8.503 5.275 1.00 19.41 543 LEU A N 1
ATOM 2322 C CA . LEU A 1 292 ? 46.528 -7.824 6.190 1.00 21.45 543 LEU A CA 1
ATOM 2323 C C . LEU A 1 292 ? 47.952 -8.253 5.892 1.00 26.56 543 LEU A C 1
ATOM 2324 O O . LEU A 1 292 ? 48.174 -9.306 5.302 1.00 22.76 543 LEU A O 1
ATOM 2329 N N . SER A 1 293 ? 48.916 -7.433 6.294 1.00 33.13 544 SER A N 1
ATOM 2330 C CA . SER A 1 293 ? 50.310 -7.783 6.082 1.00 36.94 544 SER A CA 1
ATOM 2331 C C . SER A 1 293 ? 50.576 -9.059 6.890 1.00 39.43 544 SER A C 1
ATOM 2332 O O . SER A 1 293 ? 49.907 -9.320 7.889 1.00 37.83 544 SER A O 1
ATOM 2335 N N . PRO A 1 294 ? 51.546 -9.876 6.456 1.00 38.88 545 PRO A N 1
ATOM 2336 C CA . PRO A 1 294 ? 51.899 -11.134 7.125 1.00 37.53 545 PRO A CA 1
ATOM 2337 C C . PRO A 1 294 ? 52.282 -11.016 8.592 1.00 34.27 545 PRO A C 1
ATOM 2338 O O . PRO A 1 294 ? 52.766 -9.976 9.045 1.00 32.82 545 PRO A O 1
ATOM 2342 N N . GLU A 1 295 ? 52.054 -12.102 9.324 1.00 30.60 546 GLU A N 1
ATOM 2343 C CA . GLU A 1 295 ? 52.384 -12.177 10.740 1.00 31.08 546 GLU A CA 1
ATOM 2344 C C . GLU A 1 295 ? 53.779 -12.757 10.909 1.00 28.91 546 GLU A C 1
ATOM 2345 O O . GLU A 1 295 ? 54.438 -12.519 11.908 1.00 26.45 546 GLU A O 1
ATOM 2351 N N . THR A 1 296 ? 54.221 -13.544 9.937 1.00 35.50 547 THR A N 1
ATOM 2352 C CA . THR A 1 296 ? 55.534 -14.165 10.031 1.00 37.84 547 THR A CA 1
ATOM 2353 C C . THR A 1 296 ? 56.612 -13.102 10.139 1.00 38.80 547 THR A C 1
ATOM 2354 O O . THR A 1 296 ? 56.698 -12.208 9.307 1.00 34.18 547 THR A O 1
ATOM 2358 N N . VAL A 1 297 ? 57.430 -13.209 11.178 1.00 49.92 548 VAL A N 1
ATOM 2359 C CA . VAL A 1 297 ? 58.511 -12.263 11.393 1.00 55.85 548 VAL A CA 1
ATOM 2360 C C . VAL A 1 297 ? 59.838 -12.936 11.041 1.00 59.13 548 VAL A C 1
ATOM 2361 O O . VAL A 1 297 ? 60.885 -12.282 11.221 1.00 64.71 548 VAL A O 1
#

CATH classification: 3.90.190.10

InterPro domains:
  IPR000242 Tyrosine-specific protein phosphatase, PTPase domain [PF00102] (416-643)
  IPR000242 Tyrosine-specific protein phosphatase, PTPase domain [PR00700] (444-451)
  IPR000242 Tyrosine-specific protein phosphatase, PTPase domain [PR00700] (461-481)
  IPR000242 Tyrosine-specific protein phosphatase, PTPase domain [PR00700] (541-558)
  IPR000242 Tyrosine-specific protein phosphatase, PTPase domain [PR00700] (582-600)
  IPR000242 Tyrosine-specific protein phosphatase, PTPase domain [PR00700] (613-628)
  IPR000242 Tyrosine-specific protein phosphatase, PTPase domain [PR00700] (629-639)
  IPR000242 Tyrosine-specific protein phosphatase, PTPase domain [PS50055] (392-646)
  IPR000242 Tyrosine-specific protein phosphatase, PTPase domain [SM00194] (391-648)
  IPR000387 Tyrosine-specific protein phosphatases domain [PS50056] (561-637)
  IPR003595 Protein-tyrosine phosphatase, catalytic [SM00404] (542-645)
  IPR008356 Protein-tyrosine phosphatase, KIM-containing [PR01778] (332-346)
  IPR008356 Protein-tyrosine phosphatase, KIM-containing [PR01778] (353-366)
  IPR008356 Protein-tyrosine phosphatase, KIM-containing [PR01778] (369-377)
  IPR008356 Protein-tyrosine phosphatase, KIM-containing [PR01778] (423-433)
  IPR008356 Protein-tyrosine phosphatase, KIM-containing [PR01778] (450-461)
  IPR008356 Protein-tyrosine phosphatase, KIM-containing [PR01778] (562-571)
  IPR008356 Protein-tyrosine phosphatase, KIM-containing [PR01778] (596-608)
  IPR008356 Protein-tyrosine phosphatase, KIM-containing [PR01778] (638-650)
  IPR008356 Protein-tyrosine phosphatase, KIM-containing [PTHR46198] (57-655)

Secondary structure (DSSP, 8-state):
--SSHHHHHHHHHH----EEHHHHHHHHHTTTHHHHHHHHS---PPPTTT---TTGGGG-SSTT----GGGBPPP--TT---SGGG--SEEEE--GGG-TTSEEEEPPP-GGGHHHHHHHHHHTT--EEEE-S-SEESEE-----S-SSEEEETTEEEEEEEEEE-SSEEEEEEEEEETTEEEEEEEEEE--S-TTSS-S-SHHHHHHHHHHHHHHHT-TTS-PEEEESSSSSHHHHHHHHHHHHHHHHHHHSEE-HHHHHHHHHHHSTTSS-SHHHHHHHHHHHHHHHHTSPP---

Solvent-accessible surface area: 13722 Å² total; per-residue (Å²): 31,18,144,184,105,155,102,10,62,88,57,1,118,78,19,67,96,83,4,61,23,51,76,0,112,98,20,24,83,38,43,129,122,5,73,53,29,9,130,111,8,26,57,6,67,6,65,82,171,78,20,128,19,97,166,28,23,58,19,1,36,78,128,99,16,6,1,11,60,179,18,58,0,42,3,153,22,188,103,78,136,82,57,11,18,58,0,6,1,0,0,31,0,58,6,40,100,31,131,120,100,9,1,0,0,1,6,0,3,35,140,70,3,10,73,17,2,0,17,0,0,46,51,23,45,0,7,1,0,0,0,0,3,65,52,131,16,164,96,107,56,2,35,83,1,11,11,144,154,152,14,122,37,52,73,2,22,0,48,12,93,22,74,68,132,59,64,48,6,30,16,45,52,2,33,0,83,34,69,114,120,85,20,115,2,62,0,0,42,2,49,45,9,34,75,167,118,30,13,126,59,7,56,11,0,0,68,0,4,76,42,2,39,131,22,57,116,92,20,151,86,78,22,8,2,0,0,0,6,14,19,0,6,7,32,0,0,0,2,0,1,1,7,14,0,3,62,23,2,135,111,93,24,36,0,12,1,14,30,17,0,0,51,1,0,36,8,0,1,0,0,0,52,52,15,102,26,0,34,6,1,2,83,0,0,19,52,26,6,76,127,26,82,117,92,132,184

GO terms:
  GO:0004725 protein tyrosine phosphatase activity (F, IDA)
  GO:0006470 protein dephosphorylation (P, IDA)
  GO:0005515 protein binding (F, IPI)
  GO:0019901 protein kinase binding (F, IDA)

Foldseek 3Di:
DDPPVVVQLVCLQDDWDKFFLVRLVVVLVVLPVLQVLVVVHALLWDDVVPDDQPPLCVQALDNRFAFDVVFAQFFCDPDDDSSNLRDFRKGQAAFAPRNTRQEIFHAAGDPVCLLVVVSRCVVQLAAEEEEEEDCDLPHGQHDDRADPAWDDRPQKIKGFPDWADDDQWIKTWIWIDHVPDIGIHIYIHRYPQDSPAGDPDCVVLVVVLVVVVVVVVVQPVGGHHYYYYRNRAAVVLLSRLLSRQLVCCVPPSIGTSSSSSSSRCVRTRQHNPHSRSSSVSSNNSSVSSVPDDDPDD

Nearest PDB structures (foldseek):
  1jln-assembly1_A  TM=1.003E+00  e=5.030E-64  Mus musculus
  2a8b-assembly1_A  TM=9.900E-01  e=3.664E-55  Homo sapiens
  2qdp-assembly1_A  TM=9.533E-01  e=4.117E-40  Homo sapiens
  3o4s-assembly1_A  TM=9.153E-01  e=2.731E-40  Homo sapiens
  2ooq-assembly1_A  TM=9.094E-01  e=5.307E-30  Homo sapiens